Protein AF-A0A4Q1DB27-F1 (afdb_monomer)

Sequence (307 aa):
MILPVIKFCGYPFGLTMKGISSRAAGKLQNRLKYNSKELQSGEFSDGSGLELYDYGARGLDPQLGCWHSVDPAEGVTRKELRAIANKASANFKAMGLKTSVKVFKGNFNSDAYDKLDKTDAVAVVGNRNNVIEKIKSFNPEFGKEVSGFGSNGVDGHVNPEQSQNPREEATGGSNDNIIAVGAEATKTFAKGSKAVFTDAAAFLINHGAGHLSNMNHAGENNGFDVNGKSVKNLYVPGTPNVMTSGGTIVGRISAPRSTETLDTYINSPINTQPAGKGTYNTYNLSIQAMYMHRFGNANPNPKLPIE

Organism: NCBI:txid2508721

Solvent-accessible surface area (backbone atoms only — not comparable to full-atom values): 16895 Å² total; per-residue (Å²): 112,96,63,87,71,93,65,85,81,72,89,88,49,63,66,77,76,86,72,90,57,96,82,63,85,88,63,86,81,76,45,60,56,58,92,76,23,39,49,48,65,43,82,40,99,85,58,47,50,88,55,25,32,48,68,85,84,41,39,35,34,30,90,68,63,41,66,81,53,79,64,81,71,43,68,60,51,74,69,52,49,48,51,18,22,51,48,28,21,49,42,31,42,63,35,75,38,51,49,71,51,68,44,71,56,64,62,88,40,41,78,58,57,74,60,55,52,72,51,50,71,48,76,40,72,12,28,48,70,54,33,33,55,54,41,34,68,52,39,57,69,61,29,67,67,62,65,77,47,36,45,78,39,97,83,75,49,52,33,26,56,48,40,40,58,27,80,90,35,47,50,28,31,80,83,38,35,47,29,40,34,15,38,68,21,27,45,54,49,6,60,45,33,77,43,54,53,51,58,35,51,11,49,46,53,53,30,31,51,37,22,28,25,40,43,49,42,36,61,32,72,38,47,38,43,74,86,34,47,80,37,88,61,26,23,31,51,60,73,63,20,57,42,41,48,67,65,58,48,26,54,51,32,60,35,89,91,45,85,55,45,69,63,51,22,42,63,20,68,61,27,60,37,72,60,42,80,44,77,91,87,27,32,25,54,23,53,38,54,23,44,35,64,27,44,39,70,58,84,76,77,79,84,60,63,64,105

Mean predicted aligned error: 12.57 Å

Secondary structure (DSSP, 8-state):
------PPP-S-SS-------TT-TTPPP--B-GGG-EEE---STTS----EEE-SS-EEETTTTEESS--TTT-S-HHHHHHHHHHHHHHHHHTT------PBSS---HHHHTT--TT--EEEEE-HHHHHHHHHHH-HHHHHHTTSSS-B-TTS-B--EEE---TTSTT--TT--EEEEEHHHHHHHHHHTT--HHHHHHHHHHHHHHHHTT--STTSB--B-TTS-B-TTEEPPPSSSTT--HHHHHHHHHSTT----HHHHHS-GGGGPPSEE-GGG-EE--HHHHHHHHH-SSPP--SS-B-

Foldseek 3Di:
DWDDDPDQDDDDQQPDDPPPDPPPPPDDDDQQGPPRFGFDFQPDPVRGDQRWTCPPQWTARRVRRDTPDDRPFFLADPVLQQLLQVLLCVLCVLLVFLDGGFDFDTQDAQVNLVLDWLQAADEQEGALVVLLVSCCRNPVVVSVVSDQAPDCDPVSQHRQKDFDQPLVQLQADGNRHYMYGHQNSLCSLCVLQVHDSSNSSSLRVNQNLLSSLQAAAAQDASQHANVSDGDPQEHAHHDLASRHDSVVSSCQNVDPPRPDHSVCHSNPVQQNDDWAQDPPRHTYYRSSSSSCSRNNRPNDDDSGHGD

Nearest PDB structures (foldseek):
  7y7o-assembly1_A  TM=6.584E-01  e=9.387E-02  Staphylococcus aureus subsp. aureus Mu50
  1oz9-assembly1_A  TM=6.063E-01  e=3.107E-01  Aquifex aeolicus
  1xm5-assembly1_A  TM=8.893E-01  e=2.109E+00  Escherichia coli
  8cah-assembly1_N  TM=2.881E-01  e=2.679E+00  Saccharomyces cerevisiae W303
  9jfb-assembly1_A  TM=3.954E-01  e=6.981E+00  Sinorhizobium meliloti

pLDDT: mean 79.87, std 17.46, range [22.39, 98.38]

Structure (mmCIF, N/CA/C/O backbone):
data_AF-A0A4Q1DB27-F1
#
_entry.id   AF-A0A4Q1DB27-F1
#
loop_
_atom_site.group_PDB
_atom_site.id
_atom_site.type_symbol
_atom_site.label_atom_id
_atom_site.label_alt_id
_atom_site.label_comp_id
_atom_site.label_asym_id
_atom_site.label_entity_id
_atom_site.label_seq_id
_atom_site.pdbx_PDB_ins_code
_atom_site.Cartn_x
_atom_site.Cartn_y
_atom_site.Cartn_z
_atom_site.occupancy
_atom_site.B_iso_or_equiv
_atom_site.auth_seq_id
_atom_site.auth_comp_id
_atom_site.auth_asym_id
_atom_site.auth_atom_id
_atom_site.pdbx_PDB_model_num
ATOM 1 N N . MET A 1 1 ? -7.784 -5.048 22.998 1.00 28.45 1 MET A N 1
ATOM 2 C CA . MET A 1 1 ? -8.926 -4.109 22.935 1.00 28.45 1 MET A CA 1
ATOM 3 C C . MET A 1 1 ? -9.992 -4.720 22.034 1.00 28.45 1 MET A C 1
ATOM 5 O O . MET A 1 1 ? -9.648 -5.213 20.975 1.00 28.45 1 MET A O 1
ATOM 9 N N . ILE A 1 2 ? -11.231 -4.854 22.497 1.00 29.16 2 ILE A N 1
ATOM 10 C CA . ILE A 1 2 ? -12.268 -5.681 21.855 1.00 29.16 2 ILE A CA 1
ATOM 11 C C . ILE A 1 2 ? -12.828 -4.953 20.614 1.00 29.16 2 ILE A C 1
ATOM 13 O O . ILE A 1 2 ? -13.211 -3.795 20.715 1.00 29.16 2 ILE A O 1
ATOM 17 N N . LEU A 1 3 ? -12.851 -5.637 19.462 1.00 25.97 3 LEU A N 1
ATOM 18 C CA . LEU A 1 3 ? -13.329 -5.183 18.141 1.00 25.97 3 LEU A CA 1
ATOM 19 C C . LEU A 1 3 ? -14.416 -6.157 17.623 1.00 25.97 3 LEU A C 1
ATOM 21 O O . LEU A 1 3 ? -14.499 -7.285 18.111 1.00 25.97 3 LEU A O 1
ATOM 25 N N . PRO A 1 4 ? -15.306 -5.735 16.705 1.00 29.06 4 PRO A N 1
ATOM 26 C CA . PRO A 1 4 ? -16.747 -5.767 16.930 1.00 29.06 4 PRO A CA 1
ATOM 27 C C . PRO A 1 4 ? -17.371 -7.133 16.647 1.00 29.06 4 PRO A C 1
ATOM 29 O O . PRO A 1 4 ? -17.296 -7.663 15.539 1.00 29.06 4 PRO A O 1
ATOM 32 N N . VAL A 1 5 ? -18.079 -7.650 17.648 1.00 22.39 5 VAL A N 1
ATOM 33 C CA . VAL A 1 5 ? -19.157 -8.618 17.454 1.00 22.39 5 VAL A CA 1
ATOM 34 C C . VAL A 1 5 ? -20.409 -7.788 17.177 1.00 22.39 5 VAL A C 1
ATOM 36 O O . VAL A 1 5 ? -20.736 -6.910 17.976 1.00 22.39 5 VAL A O 1
ATOM 39 N N . ILE A 1 6 ? -21.125 -8.058 16.080 1.00 34.78 6 ILE A N 1
ATOM 40 C CA . ILE A 1 6 ? -22.557 -7.734 16.021 1.00 34.78 6 ILE A CA 1
ATOM 41 C C . ILE A 1 6 ? -23.192 -8.636 17.075 1.00 34.78 6 ILE A C 1
ATOM 43 O O . ILE A 1 6 ? -23.494 -9.802 16.826 1.00 34.78 6 ILE A O 1
ATOM 47 N N . LYS A 1 7 ? -23.243 -8.140 18.309 1.00 27.08 7 LYS A N 1
ATOM 48 C CA . LYS A 1 7 ? -23.914 -8.814 19.405 1.00 27.08 7 LYS A CA 1
ATOM 49 C C . LYS A 1 7 ? -25.384 -8.451 19.266 1.00 27.08 7 LYS A C 1
ATOM 51 O O . LYS A 1 7 ? -25.720 -7.273 19.247 1.00 27.08 7 LYS A O 1
ATOM 56 N N . PHE A 1 8 ? -26.242 -9.457 19.143 1.00 30.25 8 PHE A N 1
ATOM 57 C CA . PHE A 1 8 ? -27.677 -9.265 19.308 1.00 30.25 8 PHE A CA 1
ATOM 58 C C . PHE A 1 8 ? -27.918 -8.619 20.682 1.00 30.25 8 PHE A C 1
ATOM 60 O O . PHE A 1 8 ? -27.495 -9.159 21.709 1.00 30.25 8 PHE A O 1
ATOM 67 N N . CYS A 1 9 ? -28.514 -7.426 20.678 1.00 29.59 9 CYS A N 1
ATOM 68 C CA . CYS A 1 9 ? -28.779 -6.635 21.872 1.00 29.59 9 CYS A CA 1
ATOM 69 C C . CYS A 1 9 ? -29.910 -7.267 22.690 1.00 29.59 9 CYS A C 1
ATOM 71 O O . CYS A 1 9 ? -31.038 -7.390 22.225 1.00 29.59 9 CYS A O 1
ATOM 73 N N . GLY A 1 10 ? -29.594 -7.630 23.931 1.00 30.39 10 GLY A N 1
ATOM 74 C CA . GLY A 1 10 ? -30.544 -7.884 25.009 1.00 30.39 10 GLY A CA 1
ATOM 75 C C . GLY A 1 10 ? -30.024 -7.186 26.267 1.00 30.39 10 GLY A C 1
ATOM 76 O O . GLY A 1 10 ? -28.850 -7.349 26.596 1.00 30.39 10 GLY A O 1
ATOM 77 N N . TYR A 1 11 ? -30.880 -6.357 26.879 1.00 40.06 11 TYR A N 1
ATOM 78 C CA . TYR A 1 11 ? -30.707 -5.492 28.065 1.00 40.06 11 TYR A CA 1
ATOM 79 C C . TYR A 1 11 ? -29.539 -5.878 29.002 1.00 40.06 11 TYR A C 1
ATOM 81 O O . TYR A 1 11 ? -29.510 -7.020 29.467 1.00 40.06 11 TYR A O 1
ATOM 89 N N . PRO A 1 12 ? -28.595 -4.955 29.322 1.00 48.50 12 PRO A N 1
ATOM 90 C CA . PRO A 1 12 ? -28.858 -3.792 30.190 1.00 48.50 12 PRO A CA 1
ATOM 91 C C . PRO A 1 12 ? -27.996 -2.540 29.850 1.00 48.50 12 PRO A C 1
ATOM 93 O O . PRO A 1 12 ? -26.892 -2.374 30.370 1.00 48.50 12 PRO A O 1
ATOM 96 N N . PHE A 1 13 ? -28.495 -1.621 29.012 1.00 52.31 13 PHE A N 1
ATOM 97 C CA . PHE A 1 13 ? -27.737 -0.442 28.533 1.00 52.31 13 PHE A CA 1
ATOM 98 C C . PHE A 1 13 ? -28.317 0.911 28.989 1.00 52.31 13 PHE A C 1
ATOM 100 O O . PHE A 1 13 ? -28.467 1.841 28.207 1.00 52.31 13 PHE A O 1
ATOM 107 N N . GLY A 1 14 ? -28.647 1.047 30.276 1.00 51.59 14 GLY A N 1
ATOM 108 C CA . GLY A 1 14 ? -29.030 2.351 30.843 1.00 51.59 14 GLY A CA 1
ATOM 109 C C . GLY A 1 14 ? -30.495 2.756 30.647 1.00 51.59 14 GLY A C 1
ATOM 110 O O . GLY A 1 14 ? -30.855 3.901 30.943 1.00 51.59 14 GLY A O 1
ATOM 111 N N . LEU A 1 15 ? -31.350 1.823 30.213 1.00 49.62 15 LEU A N 1
ATOM 112 C CA . LEU A 1 15 ? -32.803 1.978 30.258 1.00 49.62 15 LEU A CA 1
ATOM 113 C C . LEU A 1 15 ? -33.255 2.157 31.705 1.00 49.62 15 LEU A C 1
ATOM 115 O O . LEU A 1 15 ? -33.112 1.268 32.545 1.00 49.62 15 LEU A O 1
ATOM 119 N N . THR A 1 16 ? -33.798 3.336 31.999 1.00 53.34 16 THR A N 1
ATOM 120 C CA . THR A 1 16 ? -34.390 3.611 33.305 1.00 53.34 16 THR A CA 1
ATOM 121 C C . THR A 1 16 ? -35.711 2.851 33.382 1.00 53.34 16 THR A C 1
ATOM 123 O O . THR A 1 16 ? -36.689 3.240 32.747 1.00 53.34 16 THR A O 1
ATOM 126 N N . MET A 1 17 ? -35.765 1.766 34.156 1.00 45.47 17 MET A N 1
ATOM 127 C CA . MET A 1 17 ? -37.048 1.179 34.540 1.00 45.47 17 MET A CA 1
ATOM 128 C C . MET A 1 17 ? -37.827 2.235 35.329 1.00 45.47 17 MET A C 1
ATOM 130 O O . MET A 1 17 ? -37.362 2.680 36.380 1.00 45.47 17 MET A O 1
ATOM 134 N N . LYS A 1 18 ? -39.003 2.648 34.834 1.00 45.53 18 LYS A N 1
ATOM 135 C CA . LYS A 1 18 ? -39.962 3.463 35.598 1.00 45.53 18 LYS A CA 1
ATOM 136 C C . LYS A 1 18 ? -40.450 2.642 36.799 1.00 45.53 18 LYS A C 1
ATOM 138 O O . LYS A 1 18 ? -41.510 2.029 36.767 1.00 45.53 18 LYS A O 1
ATOM 143 N N . GLY A 1 19 ? -39.652 2.610 37.863 1.00 44.31 19 GLY A N 1
ATOM 144 C CA . GLY A 1 19 ? -40.096 2.182 39.177 1.00 44.31 19 GLY A CA 1
ATOM 145 C C . GLY A 1 19 ? -41.107 3.203 39.674 1.00 44.31 19 GLY A C 1
ATOM 146 O O . GLY A 1 19 ? -40.758 4.359 39.916 1.00 44.31 19 GLY A O 1
ATOM 147 N N . ILE A 1 20 ? -42.366 2.789 39.775 1.00 43.28 20 ILE A N 1
ATOM 148 C CA . ILE A 1 20 ? -43.447 3.566 40.376 1.00 43.28 20 ILE A CA 1
ATOM 149 C C . ILE A 1 20 ? -43.064 3.798 41.842 1.00 43.28 20 ILE A C 1
ATOM 151 O O . ILE A 1 20 ? -43.251 2.939 42.695 1.00 43.28 20 ILE A O 1
ATOM 155 N N . SER A 1 21 ? -42.472 4.952 42.129 1.00 43.06 21 SER A N 1
ATOM 156 C CA . SER A 1 21 ? -42.242 5.429 43.485 1.00 43.06 21 SER A CA 1
ATOM 157 C C . SER A 1 21 ? -42.987 6.742 43.639 1.00 43.06 21 SER A C 1
ATOM 159 O O . SER A 1 21 ? -42.618 7.765 43.062 1.00 43.06 21 SER A O 1
ATOM 161 N N . SER A 1 22 ? -44.037 6.717 44.453 1.00 45.84 22 SER A N 1
ATOM 162 C CA . SER A 1 22 ? -44.860 7.867 44.841 1.00 45.84 22 SER A CA 1
ATOM 163 C C . SER A 1 22 ? -44.100 8.932 45.655 1.00 45.84 22 SER A C 1
ATOM 165 O O . SER A 1 22 ? -44.707 9.873 46.155 1.00 45.84 22 SER A O 1
ATOM 167 N N . ARG A 1 23 ? -42.766 8.826 45.781 1.00 46.03 23 ARG A N 1
ATOM 168 C CA . ARG A 1 23 ? -41.897 9.754 46.531 1.00 46.03 23 ARG A CA 1
ATOM 169 C C . ARG A 1 23 ? -41.098 10.741 45.662 1.00 46.03 23 ARG A C 1
ATOM 171 O O . ARG A 1 23 ? -40.254 11.455 46.199 1.00 46.03 23 ARG A O 1
ATOM 178 N N . ALA A 1 24 ? -41.328 10.792 44.346 1.00 48.94 24 ALA A N 1
ATOM 179 C CA . ALA A 1 24 ? -40.540 11.614 43.411 1.00 48.94 24 ALA A CA 1
ATOM 180 C C . ALA A 1 24 ? -41.281 12.825 42.804 1.00 48.94 24 ALA A C 1
ATOM 182 O O . ALA A 1 24 ? -40.748 13.476 41.907 1.00 48.94 24 ALA A O 1
ATOM 183 N N . ALA A 1 25 ? -42.488 13.157 43.272 1.00 42.19 25 ALA A N 1
ATOM 184 C CA . ALA A 1 25 ? -43.187 14.357 42.817 1.00 42.19 25 ALA A CA 1
ATOM 185 C C . ALA A 1 25 ? -42.491 15.620 43.368 1.00 42.19 25 ALA A C 1
ATOM 187 O O . ALA A 1 25 ? -42.441 15.819 44.579 1.00 42.19 25 ALA A O 1
ATOM 188 N N . GLY A 1 26 ? -41.936 16.454 42.479 1.00 51.78 26 GLY A N 1
ATOM 189 C CA . GLY A 1 26 ? -41.427 17.795 42.812 1.00 51.78 26 GLY A CA 1
ATOM 190 C C . GLY A 1 26 ? -39.909 17.960 42.966 1.00 51.78 26 GLY A C 1
ATOM 191 O O . GLY A 1 26 ? -39.476 19.004 43.446 1.00 51.78 26 GLY A O 1
ATOM 192 N N . LYS A 1 27 ? -39.076 16.982 42.580 1.00 52.41 27 LYS A N 1
ATOM 193 C CA . LYS A 1 27 ? -37.605 17.132 42.619 1.00 52.41 27 LYS A CA 1
ATOM 194 C C . LYS A 1 27 ? -37.030 17.511 41.250 1.00 52.41 27 LYS A C 1
ATOM 196 O O . LYS A 1 27 ? -37.485 16.991 40.234 1.00 52.41 27 LYS A O 1
ATOM 201 N N . LEU A 1 28 ? -36.009 18.378 41.248 1.00 55.84 28 LEU A N 1
ATOM 202 C CA . LEU A 1 28 ? -35.170 18.690 40.082 1.00 55.84 28 LEU A CA 1
ATOM 203 C C . LEU A 1 28 ? -34.739 17.389 39.390 1.00 55.84 28 LEU A C 1
ATOM 205 O O . LEU A 1 28 ? -34.186 16.493 40.031 1.00 55.84 28 LEU A O 1
ATOM 209 N N . GLN A 1 29 ? -35.025 17.274 38.092 1.00 58.56 29 GLN A N 1
ATOM 210 C CA . GLN A 1 29 ? -34.648 16.099 37.315 1.00 58.56 29 GLN A CA 1
ATOM 211 C C . GLN A 1 29 ? -33.123 16.004 37.234 1.00 58.56 29 GLN A C 1
ATOM 213 O O . GLN A 1 29 ? -32.456 16.905 36.727 1.00 58.56 29 GLN A O 1
ATOM 218 N N . ASN A 1 30 ? -32.567 14.890 37.709 1.00 59.31 30 ASN A N 1
ATOM 219 C CA . ASN A 1 30 ? -31.166 14.582 37.472 1.00 59.31 30 ASN A CA 1
ATOM 220 C C . ASN A 1 30 ? -30.992 14.118 36.016 1.00 59.31 30 ASN A C 1
ATOM 222 O O . ASN A 1 30 ? -31.480 13.045 35.643 1.00 59.31 30 ASN A O 1
ATOM 226 N N . ARG A 1 31 ? -30.311 14.931 35.199 1.00 64.50 31 ARG A N 1
ATOM 227 C CA . ARG A 1 31 ? -30.010 14.612 33.794 1.00 64.50 31 ARG A CA 1
ATOM 228 C C . ARG A 1 31 ? -28.803 13.680 33.653 1.00 64.50 31 ARG A C 1
ATOM 230 O O . ARG A 1 31 ? -28.716 12.968 32.660 1.00 64.50 31 ARG A O 1
ATOM 237 N N . LEU A 1 32 ? -27.919 13.614 34.653 1.00 68.00 32 LEU A N 1
ATOM 238 C CA . LEU A 1 32 ? -26.801 12.667 34.689 1.00 68.00 32 LEU A CA 1
ATOM 239 C C . LEU A 1 32 ? -27.305 11.311 35.188 1.00 68.00 32 LEU A C 1
ATOM 241 O O . LEU A 1 32 ? -27.587 11.146 36.378 1.00 68.00 32 LEU A O 1
ATOM 245 N N . LYS A 1 33 ? -27.440 10.341 34.282 1.00 72.19 33 LYS A N 1
ATOM 246 C CA . LYS A 1 33 ? -27.974 9.013 34.620 1.00 72.19 33 LYS A CA 1
ATOM 247 C C . LYS A 1 33 ? -26.909 7.936 34.419 1.00 72.19 33 LYS A C 1
ATOM 249 O O . LYS A 1 33 ? -26.019 7.780 35.253 1.00 72.19 33 LYS A O 1
ATOM 254 N N . TYR A 1 34 ? -26.989 7.169 33.337 1.00 62.62 34 TYR A N 1
ATOM 255 C CA . TYR A 1 34 ? -26.078 6.061 33.081 1.00 62.62 34 TYR A CA 1
ATOM 256 C C . TYR A 1 34 ? -24.635 6.540 32.871 1.00 62.62 34 TYR A C 1
ATOM 258 O O . TYR A 1 34 ? -24.383 7.473 32.113 1.00 62.62 34 TYR A O 1
ATOM 266 N N . ASN A 1 35 ? -23.685 5.889 33.552 1.00 65.75 35 ASN A N 1
ATOM 267 C CA . ASN A 1 35 ? -22.246 6.158 33.447 1.00 65.75 35 ASN A CA 1
ATOM 268 C C . ASN A 1 35 ? -21.858 7.642 33.633 1.00 65.75 35 ASN A C 1
ATOM 270 O O . ASN A 1 35 ? -20.928 8.137 32.990 1.00 65.75 35 ASN A O 1
ATOM 274 N N . SER A 1 36 ? -22.604 8.366 34.474 1.00 74.50 36 SER A N 1
ATOM 275 C CA . SER A 1 36 ? -22.426 9.807 34.698 1.00 74.50 36 SER A CA 1
ATOM 276 C C . SER A 1 36 ? -22.523 10.646 33.415 1.00 74.50 36 SER A C 1
ATOM 278 O O . SER A 1 36 ? -21.895 11.700 33.320 1.00 74.50 36 SER A O 1
ATOM 280 N N . LYS A 1 37 ? -23.275 10.172 32.411 1.00 74.31 37 LYS A N 1
ATOM 281 C CA . LYS A 1 37 ? -23.548 10.893 31.162 1.00 74.31 37 LYS A CA 1
ATOM 282 C C . LYS A 1 37 ? -24.937 11.506 31.164 1.00 74.31 37 LYS A C 1
ATOM 284 O O . LYS A 1 37 ? -25.862 10.983 31.794 1.00 74.31 37 LYS A O 1
ATOM 289 N N . GLU A 1 38 ? -25.046 12.640 30.482 1.00 76.44 38 GLU A N 1
ATOM 290 C CA . GLU A 1 38 ? -26.285 13.400 30.381 1.00 76.44 38 GLU A CA 1
ATOM 291 C C . GLU A 1 38 ? -27.243 12.698 29.421 1.00 76.44 38 GLU A C 1
ATOM 293 O O . GLU A 1 38 ? -26.866 12.379 28.298 1.00 76.44 38 GLU A O 1
ATOM 298 N N . LEU A 1 39 ? -28.471 12.438 29.867 1.00 79.88 39 LEU A N 1
ATOM 299 C CA . LEU A 1 39 ? -29.552 12.033 28.981 1.00 79.88 39 LEU A CA 1
ATOM 300 C C . LEU A 1 39 ? -30.191 13.287 28.379 1.00 79.88 39 LEU A C 1
ATOM 302 O O . LEU A 1 39 ? -30.819 14.073 29.096 1.00 79.88 39 LEU A O 1
ATOM 306 N N . GLN A 1 40 ? -30.056 13.430 27.068 1.00 77.69 40 GLN A N 1
ATOM 307 C CA . GLN A 1 40 ? -30.768 14.418 26.270 1.00 77.69 40 GLN A CA 1
ATOM 308 C C . GLN A 1 40 ? -32.235 13.963 26.171 1.00 77.69 40 GLN A C 1
ATOM 310 O O . GLN A 1 40 ? -32.514 12.848 25.730 1.00 77.69 40 GLN A O 1
ATOM 315 N N . SER A 1 41 ? -33.145 14.778 26.712 1.00 79.38 41 SER A N 1
ATOM 316 C CA . SER A 1 41 ? -34.595 14.542 26.720 1.00 79.38 41 SER A CA 1
ATOM 317 C C . SER A 1 41 ? -35.349 15.867 26.583 1.00 79.38 41 SER A C 1
ATOM 319 O O . SER A 1 41 ? -34.913 16.891 27.127 1.00 79.38 41 SER A O 1
ATOM 321 N N . GLY A 1 42 ? -36.499 15.832 25.899 1.00 73.94 42 GLY A N 1
ATOM 322 C CA . GLY A 1 42 ? -37.383 16.986 25.713 1.00 73.94 42 GLY A CA 1
ATOM 323 C C . GLY A 1 42 ? -36.920 17.998 24.660 1.00 73.94 42 GLY A C 1
ATOM 324 O O . GLY A 1 42 ? -37.212 19.184 24.801 1.00 73.94 42 GLY A O 1
ATOM 325 N N . GLU A 1 43 ? -36.173 17.568 23.637 1.00 76.81 43 GLU A N 1
ATOM 326 C CA . GLU A 1 43 ? -35.700 18.452 22.559 1.00 76.81 43 GLU A CA 1
ATOM 327 C C . GLU A 1 43 ? -36.820 18.949 21.636 1.00 76.81 43 GLU A C 1
ATOM 329 O O . GLU A 1 43 ? -36.658 19.966 20.957 1.00 76.81 43 GLU A O 1
ATOM 334 N N . PHE A 1 44 ? -37.938 18.228 21.562 1.00 77.94 44 PHE A N 1
ATOM 335 C CA . PHE A 1 44 ? -39.046 18.559 20.680 1.00 77.94 44 PHE A CA 1
ATOM 336 C C . PHE A 1 44 ? -40.051 19.483 21.371 1.00 77.94 44 PHE A C 1
ATOM 338 O O . PHE A 1 44 ? -40.219 19.479 22.590 1.00 77.94 44 PHE A O 1
ATOM 345 N N . SER A 1 45 ? -40.747 20.301 20.577 1.00 75.25 45 SER A N 1
ATOM 346 C CA . SER A 1 45 ? -41.702 21.308 21.068 1.00 75.25 45 SER A CA 1
ATOM 347 C C . SER A 1 45 ? -42.893 20.723 21.835 1.00 75.25 45 SER A C 1
ATOM 349 O O . SER A 1 45 ? -43.605 21.456 22.515 1.00 75.25 45 SER A O 1
ATOM 351 N N . ASP A 1 46 ? -43.126 19.418 21.709 1.00 77.25 46 ASP A N 1
ATOM 352 C CA . ASP A 1 46 ? -44.141 18.657 22.440 1.00 77.25 46 ASP A CA 1
ATOM 353 C C . ASP A 1 46 ? -43.611 18.040 23.751 1.00 77.25 46 ASP A C 1
ATOM 355 O O . ASP A 1 46 ? -44.346 17.346 24.454 1.00 77.25 46 ASP A O 1
ATOM 359 N N . GLY A 1 47 ? -42.346 18.301 24.098 1.00 68.50 47 GLY A N 1
ATOM 360 C CA . GLY A 1 47 ? -41.681 17.778 25.288 1.00 68.50 47 GLY A CA 1
ATOM 361 C C . GLY A 1 47 ? -41.162 16.346 25.146 1.00 68.50 47 GLY A C 1
ATOM 362 O O . GLY A 1 47 ? -40.661 15.797 26.129 1.00 68.50 47 GLY A O 1
ATOM 363 N N . SER A 1 48 ? -41.262 15.734 23.962 1.00 74.19 48 SER A N 1
ATOM 364 C CA . SER A 1 48 ? -40.597 14.466 23.656 1.00 74.19 48 SER A CA 1
ATOM 365 C C . SER A 1 48 ? -39.152 14.691 23.191 1.00 74.19 48 SER A C 1
ATOM 367 O O . SER A 1 48 ? -38.737 15.815 22.911 1.00 74.19 48 SER A O 1
ATOM 369 N N . GLY A 1 49 ? -38.345 13.635 23.172 1.00 73.81 49 GLY A N 1
ATOM 370 C CA . GLY A 1 49 ? -36.934 13.714 22.818 1.00 73.81 49 GLY A CA 1
ATOM 371 C C . GLY A 1 49 ? -36.415 12.422 22.212 1.00 73.81 49 GLY A C 1
ATOM 372 O O . GLY A 1 49 ? -37.114 11.407 22.187 1.00 73.81 49 GLY A O 1
ATOM 373 N N . LEU A 1 50 ? -35.178 12.455 21.720 1.00 73.31 50 LEU A N 1
ATOM 374 C CA . LEU A 1 50 ? -34.516 11.249 21.202 1.00 73.31 50 LEU A CA 1
ATOM 375 C C . LEU A 1 50 ? -34.001 10.333 22.324 1.00 73.31 50 LEU A C 1
ATOM 377 O O . LEU A 1 50 ? -33.655 9.186 22.055 1.00 73.31 50 LEU A O 1
ATOM 381 N N . GLU A 1 51 ? -33.981 10.816 23.571 1.00 79.62 51 GLU A N 1
ATOM 382 C CA . GLU A 1 51 ? -33.600 10.050 24.766 1.00 79.62 51 GLU A CA 1
ATOM 383 C C . GLU A 1 51 ? -32.193 9.430 24.649 1.00 79.62 51 GLU A C 1
ATOM 385 O O . GLU A 1 51 ? -31.971 8.269 25.001 1.00 79.62 51 GLU A O 1
ATOM 390 N N . LEU A 1 52 ? -31.229 10.208 24.143 1.00 78.94 52 LEU A N 1
ATOM 391 C CA . LEU A 1 52 ? -29.853 9.762 23.897 1.00 78.94 52 LEU A CA 1
ATOM 392 C C . LEU A 1 52 ? -28.911 10.188 25.015 1.00 78.94 52 LEU A C 1
ATOM 394 O O . LEU A 1 52 ? -28.981 11.309 25.514 1.00 78.94 52 LEU A O 1
ATOM 398 N N . TYR A 1 53 ? -27.974 9.314 25.378 1.00 75.81 53 TYR A N 1
ATOM 399 C CA . TYR A 1 53 ? -26.890 9.688 26.279 1.00 75.81 53 TYR A CA 1
ATOM 400 C C . TYR A 1 53 ? -25.788 10.428 25.526 1.00 75.81 53 TYR A C 1
ATOM 402 O O . TYR A 1 53 ? -25.194 9.883 24.593 1.00 75.81 53 TYR A O 1
ATOM 410 N N . ASP A 1 54 ? -25.472 11.638 25.975 1.00 74.88 54 ASP A N 1
ATOM 411 C CA . ASP A 1 54 ? -24.411 12.467 25.422 1.00 74.88 54 ASP A CA 1
ATOM 412 C C . ASP A 1 54 ? -23.041 12.071 25.999 1.00 74.88 54 ASP A C 1
ATOM 414 O O . ASP A 1 54 ? -22.740 12.256 27.184 1.00 74.88 54 ASP A O 1
ATOM 418 N N . TYR A 1 55 ? -22.192 11.496 25.144 1.00 69.12 55 TYR A N 1
ATOM 419 C CA . TYR A 1 55 ? -20.791 11.188 25.447 1.00 69.12 55 TYR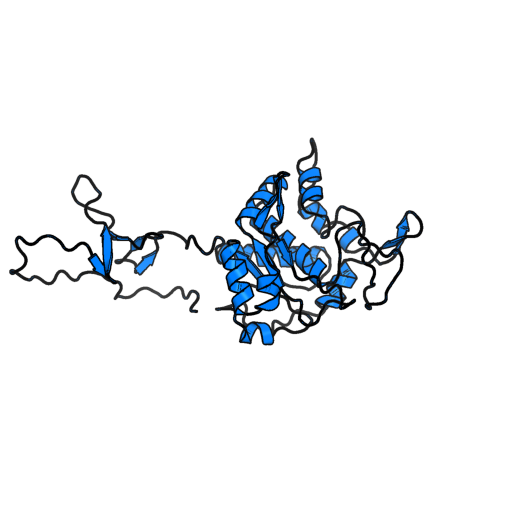 A CA 1
ATOM 420 C C . TYR A 1 55 ? -19.821 12.206 24.813 1.00 69.12 55 TYR A C 1
ATOM 422 O O . TYR A 1 55 ? -18.620 11.940 24.717 1.00 69.12 55 TYR A O 1
ATOM 430 N N . GLY A 1 56 ? -20.317 13.365 24.379 1.00 72.00 56 GLY A N 1
ATOM 431 C CA . GLY A 1 56 ? -19.583 14.455 23.741 1.00 72.00 56 GLY A CA 1
ATOM 432 C C . GLY A 1 56 ? -19.308 14.194 22.262 1.00 72.00 56 GLY A C 1
ATOM 433 O O . GLY A 1 56 ? -19.744 14.942 21.396 1.00 72.00 56 GLY A O 1
ATOM 434 N N . ALA A 1 57 ? -18.591 13.111 21.951 1.00 52.06 57 ALA A N 1
ATOM 435 C CA . ALA A 1 57 ? -18.229 12.773 20.570 1.00 52.06 57 ALA A CA 1
ATOM 436 C C . ALA A 1 57 ? -19.309 11.959 19.832 1.00 52.06 57 ALA A C 1
ATOM 438 O O . ALA A 1 57 ? -19.324 11.917 18.602 1.00 52.06 57 ALA A O 1
ATOM 439 N N . ARG A 1 58 ? -20.184 11.266 20.575 1.00 66.19 58 ARG A N 1
ATOM 440 C CA . ARG A 1 58 ? -21.261 10.414 20.048 1.00 66.19 58 ARG A CA 1
ATOM 441 C C . ARG A 1 58 ? -22.446 10.381 21.014 1.00 66.19 58 ARG A C 1
ATOM 443 O O . ARG A 1 58 ? -22.246 10.443 22.226 1.00 66.19 58 ARG A O 1
ATOM 450 N N . GLY A 1 59 ? -23.650 10.203 20.474 1.00 75.81 59 GLY A N 1
ATOM 451 C CA . GLY A 1 59 ? -24.852 9.875 21.245 1.00 75.81 59 GLY A CA 1
ATOM 452 C C . GLY A 1 59 ? -25.060 8.360 21.326 1.00 75.81 59 GLY A C 1
ATOM 453 O O . GLY A 1 59 ? -25.019 7.686 20.291 1.00 75.81 59 GLY A O 1
ATOM 454 N N . LEU A 1 60 ? -25.257 7.823 22.533 1.00 75.50 60 LEU A N 1
ATOM 455 C CA . LEU A 1 60 ? -25.620 6.418 22.766 1.00 75.50 60 LEU A CA 1
ATOM 456 C C . LEU A 1 60 ? -27.143 6.293 22.883 1.00 75.50 60 LEU A C 1
ATOM 458 O O . LEU A 1 60 ? -27.735 6.925 23.755 1.00 75.50 60 LEU A O 1
ATOM 462 N N . ASP A 1 61 ? -27.743 5.437 22.057 1.00 78.19 61 ASP A N 1
ATOM 463 C CA . ASP A 1 61 ? -29.130 4.989 22.191 1.00 78.19 61 AS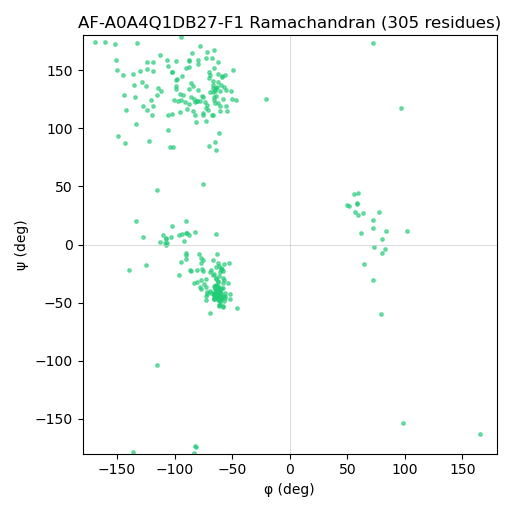P A CA 1
ATOM 464 C C . ASP A 1 61 ? -29.230 3.965 23.331 1.00 78.19 61 ASP A C 1
ATOM 466 O O . ASP A 1 61 ? -28.688 2.860 23.202 1.00 78.19 61 ASP A O 1
ATOM 470 N N . PRO A 1 62 ? -29.906 4.268 24.449 1.00 68.75 62 PRO A N 1
ATOM 471 C CA . PRO A 1 62 ? -30.073 3.299 25.524 1.00 68.75 62 PRO A CA 1
ATOM 472 C C . PRO A 1 62 ? -31.101 2.206 25.211 1.00 68.75 62 PRO A C 1
ATOM 474 O O . PRO A 1 62 ? -31.023 1.134 25.812 1.00 68.75 62 PRO A O 1
ATOM 477 N N . GLN A 1 63 ? -32.046 2.445 24.291 1.00 67.75 63 GLN A N 1
ATOM 478 C CA . GLN A 1 63 ? -33.057 1.475 23.852 1.00 67.75 63 GLN A CA 1
ATOM 479 C C . GLN A 1 63 ? -32.427 0.396 22.971 1.00 67.75 63 GLN A C 1
ATOM 481 O O . GLN A 1 63 ? -32.682 -0.794 23.155 1.00 67.75 63 GLN A O 1
ATOM 486 N N . LEU A 1 64 ? -31.567 0.817 22.042 1.00 68.75 64 LEU A N 1
ATOM 487 C CA . LEU A 1 64 ? -30.887 -0.069 21.096 1.00 68.75 64 LEU A CA 1
ATOM 488 C C . LEU A 1 64 ? -29.494 -0.510 21.568 1.00 68.75 64 LEU A C 1
ATOM 490 O O . LEU A 1 64 ? -28.928 -1.450 21.008 1.00 68.75 64 LEU A O 1
ATOM 494 N N . GLY A 1 65 ? -28.917 0.156 22.572 1.00 63.62 65 GLY A N 1
ATOM 495 C CA . GLY A 1 65 ? -27.541 -0.071 23.028 1.00 63.62 65 GLY A CA 1
ATOM 496 C C . GLY A 1 65 ? -26.488 0.271 21.967 1.00 63.62 65 GLY A C 1
ATOM 497 O O . GLY A 1 65 ? -25.420 -0.341 21.943 1.00 63.62 65 GLY A O 1
ATOM 498 N N . CYS A 1 66 ? -26.799 1.197 21.055 1.00 66.12 66 CYS A N 1
ATOM 499 C CA . CYS A 1 66 ? -26.024 1.476 19.843 1.00 66.12 66 CYS A CA 1
ATOM 500 C C . CYS A 1 66 ? -25.607 2.952 19.761 1.00 66.12 66 CYS A C 1
ATOM 502 O O . CYS A 1 66 ? -26.304 3.831 20.256 1.00 66.12 66 CYS A O 1
ATOM 504 N N . TRP A 1 67 ? -24.478 3.246 19.111 1.00 72.62 67 TRP A N 1
ATOM 505 C CA . TRP A 1 67 ? -24.047 4.624 18.844 1.00 72.62 67 TRP A CA 1
ATOM 506 C C . TRP A 1 67 ? -24.713 5.170 17.575 1.00 72.62 67 TRP A C 1
ATOM 508 O O . TRP A 1 67 ? -24.719 4.489 16.552 1.00 72.62 67 TRP A O 1
ATOM 518 N N . HIS A 1 68 ? -25.202 6.412 17.608 1.00 70.62 68 HIS A N 1
ATOM 519 C CA . HIS A 1 68 ? -25.832 7.058 16.443 1.00 70.62 68 HIS A CA 1
ATOM 520 C C . HIS A 1 68 ? -24.848 7.600 15.398 1.00 70.62 68 HIS A C 1
ATOM 522 O O . HIS A 1 68 ? -25.261 8.012 14.315 1.00 70.62 68 HIS A O 1
ATOM 528 N N . SER A 1 69 ? -23.548 7.594 15.695 1.00 55.16 69 SER A N 1
ATOM 529 C CA . SER A 1 69 ? -22.492 8.017 14.776 1.00 55.16 69 SER A CA 1
ATOM 530 C C . SER A 1 69 ? -21.304 7.052 14.804 1.00 55.16 69 SER A C 1
ATOM 532 O O . SER A 1 69 ? -20.975 6.450 15.832 1.00 55.16 69 SER A O 1
ATOM 534 N N . VAL A 1 70 ? -20.663 6.891 13.640 1.00 55.62 70 VAL A N 1
ATOM 535 C CA . VAL A 1 70 ? -19.384 6.175 13.506 1.00 55.62 70 VAL A CA 1
ATOM 536 C C . VAL A 1 70 ? -18.350 6.864 14.389 1.00 55.62 70 VAL A C 1
ATOM 538 O O . VAL A 1 70 ? -18.396 8.084 14.537 1.00 55.62 70 VAL A O 1
ATOM 541 N N . ASP A 1 71 ? -17.442 6.091 14.990 1.00 50.12 71 ASP A N 1
ATOM 542 C CA . ASP A 1 71 ? -16.383 6.653 15.824 1.00 50.12 71 ASP A CA 1
ATOM 543 C C . ASP A 1 71 ? -15.593 7.717 15.042 1.00 50.12 71 ASP A C 1
ATOM 545 O O . ASP A 1 71 ? -14.914 7.368 14.069 1.00 50.12 71 ASP A O 1
ATOM 549 N N . PRO A 1 72 ? -15.644 9.000 15.450 1.00 45.22 72 PRO A N 1
ATOM 550 C CA . PRO A 1 72 ? -14.862 10.051 14.809 1.00 45.22 72 PRO A CA 1
ATOM 551 C C . PRO A 1 72 ? -13.357 9.747 14.843 1.00 45.22 72 PRO A C 1
ATOM 553 O O . PRO A 1 72 ? -12.609 10.251 14.006 1.00 45.22 72 PRO A O 1
ATOM 556 N N . ALA A 1 73 ? -12.910 8.901 15.781 1.00 46.41 73 ALA A N 1
ATOM 557 C CA . ALA A 1 73 ? -11.527 8.479 15.913 1.00 46.41 73 ALA A CA 1
ATOM 558 C C . ALA A 1 73 ? -11.083 7.496 14.811 1.00 46.41 73 ALA A C 1
ATOM 560 O O . ALA A 1 73 ? -9.915 7.523 14.426 1.00 46.41 73 ALA A O 1
ATOM 561 N N . GLU A 1 74 ? -11.946 6.656 14.238 1.00 57.41 74 GLU A N 1
ATOM 562 C CA . GLU A 1 74 ? -11.469 5.629 13.293 1.00 57.41 74 GLU A CA 1
ATOM 563 C C . GLU A 1 74 ? -11.224 6.178 11.877 1.00 57.41 74 GLU A C 1
ATOM 565 O O . GLU A 1 74 ? -10.295 5.733 11.204 1.00 57.41 74 GLU A O 1
ATOM 570 N N . GLY A 1 75 ? -11.987 7.178 11.421 1.00 67.06 75 GLY A N 1
ATOM 571 C CA . GLY A 1 75 ? -11.825 7.823 10.103 1.00 67.06 75 GLY A CA 1
ATOM 572 C C . GLY A 1 75 ? -12.079 6.920 8.879 1.00 67.06 75 GLY A C 1
ATOM 573 O O . GLY A 1 75 ? -12.291 7.439 7.784 1.00 67.06 75 GLY A O 1
ATOM 574 N N . VAL A 1 76 ? -12.083 5.592 9.060 1.00 81.62 76 VAL A N 1
ATOM 575 C CA . VAL A 1 76 ? -12.301 4.549 8.050 1.00 81.62 76 VAL A CA 1
ATOM 576 C C . VAL A 1 76 ? -13.072 3.391 8.681 1.00 81.62 76 VAL A C 1
ATOM 578 O O . VAL A 1 76 ? -12.680 2.850 9.711 1.00 81.62 76 VAL A O 1
ATOM 581 N N . THR A 1 77 ? -14.166 2.974 8.052 1.00 86.81 77 THR A N 1
ATOM 582 C CA . THR A 1 77 ? -14.996 1.862 8.529 1.00 86.81 77 THR A CA 1
ATOM 583 C C . THR A 1 77 ? -14.397 0.499 8.172 1.00 86.81 77 THR A C 1
ATOM 585 O O . THR A 1 77 ? -13.677 0.334 7.187 1.00 86.81 77 THR A O 1
ATOM 588 N N . ARG A 1 78 ? -14.795 -0.555 8.895 1.00 84.31 78 ARG A N 1
ATOM 589 C CA . ARG A 1 78 ? -14.425 -1.946 8.553 1.00 84.31 78 ARG A CA 1
ATOM 590 C C . ARG A 1 78 ? -14.860 -2.374 7.148 1.00 84.31 78 ARG A C 1
ATOM 592 O O . ARG A 1 78 ? -14.162 -3.157 6.508 1.00 84.31 78 ARG A O 1
ATOM 599 N N . LYS A 1 79 ? -15.997 -1.871 6.653 1.00 88.38 79 LYS A N 1
ATOM 600 C CA . LYS A 1 79 ? -16.457 -2.131 5.279 1.00 88.38 79 LYS A CA 1
ATOM 601 C C . LYS A 1 79 ? -15.502 -1.506 4.262 1.00 88.38 79 LYS A C 1
ATOM 603 O O . LYS A 1 79 ? -15.141 -2.166 3.291 1.00 88.38 79 LYS A O 1
ATOM 608 N N . GLU A 1 80 ? -15.067 -0.273 4.508 1.00 90.56 80 GLU A N 1
ATOM 609 C CA . GLU A 1 80 ? -14.078 0.405 3.669 1.00 90.56 80 GLU A CA 1
ATOM 610 C C . GLU A 1 80 ? -12.720 -0.293 3.733 1.00 90.56 80 GLU A C 1
ATOM 612 O O . GLU A 1 80 ? -12.151 -0.549 2.680 1.00 90.56 80 GLU A O 1
ATOM 617 N N . LEU A 1 81 ? -12.245 -0.713 4.913 1.00 90.94 81 LEU A N 1
ATOM 618 C CA . LEU A 1 81 ? -11.007 -1.497 5.039 1.00 90.94 81 LEU A CA 1
ATOM 619 C C . LEU A 1 81 ? -11.040 -2.779 4.196 1.00 90.94 81 LEU A C 1
ATOM 621 O O . LEU A 1 81 ? -10.059 -3.100 3.529 1.00 90.94 81 LEU A O 1
ATOM 625 N N . ARG A 1 82 ? -12.172 -3.495 4.167 1.00 93.31 82 ARG A N 1
ATOM 626 C CA . ARG A 1 82 ? -12.335 -4.677 3.302 1.00 93.31 82 ARG A CA 1
ATOM 627 C C . ARG A 1 82 ? -12.304 -4.312 1.820 1.00 93.31 82 ARG A C 1
ATOM 629 O O . ARG A 1 82 ? -11.676 -5.018 1.037 1.00 93.31 82 ARG A O 1
ATOM 636 N N . ALA A 1 83 ? -12.957 -3.220 1.431 1.00 95.38 83 ALA A N 1
ATOM 637 C CA . ALA A 1 83 ? -12.934 -2.749 0.049 1.00 95.38 83 ALA A CA 1
ATOM 638 C C . ALA A 1 83 ? -11.512 -2.346 -0.387 1.00 95.38 83 ALA A C 1
ATOM 640 O O . ALA A 1 83 ? -11.072 -2.740 -1.466 1.00 95.38 83 ALA A O 1
ATOM 641 N N . ILE A 1 84 ? -10.773 -1.655 0.487 1.00 96.50 84 ILE A N 1
ATOM 642 C CA . ILE A 1 84 ? -9.369 -1.276 0.286 1.00 96.50 84 ILE A CA 1
ATOM 643 C C . ILE A 1 84 ? -8.505 -2.528 0.126 1.00 96.50 84 ILE A C 1
ATOM 645 O O . ILE A 1 84 ? -7.780 -2.648 -0.858 1.00 96.50 84 ILE A O 1
ATOM 649 N N . ALA A 1 85 ? -8.618 -3.493 1.044 1.00 95.81 85 ALA A N 1
ATOM 650 C CA . ALA A 1 85 ? -7.857 -4.741 0.998 1.00 95.81 85 ALA A CA 1
ATOM 651 C C . ALA A 1 85 ? -8.135 -5.547 -0.285 1.00 95.81 85 ALA A C 1
ATOM 653 O O . ALA A 1 85 ? -7.211 -6.058 -0.925 1.00 95.81 85 ALA A O 1
ATOM 654 N N . ASN A 1 86 ? -9.399 -5.613 -0.712 1.00 97.44 86 ASN A N 1
ATOM 655 C CA . ASN A 1 86 ? -9.784 -6.281 -1.954 1.00 97.44 86 ASN A CA 1
ATOM 656 C C . ASN A 1 86 ? -9.198 -5.582 -3.188 1.00 97.44 86 ASN A C 1
ATOM 658 O O . ASN A 1 86 ? -8.630 -6.257 -4.048 1.00 97.44 86 ASN A O 1
ATOM 662 N N . LYS A 1 87 ? -9.284 -4.248 -3.270 1.00 98.19 87 LYS A N 1
ATOM 663 C CA . LYS A 1 87 ? -8.710 -3.482 -4.387 1.00 98.19 87 LYS A CA 1
ATOM 664 C C . LYS A 1 87 ? -7.181 -3.569 -4.402 1.00 98.19 87 LYS A C 1
ATOM 666 O O . LYS A 1 87 ? -6.615 -3.829 -5.456 1.00 98.19 87 LYS A O 1
ATOM 671 N N . ALA A 1 88 ? -6.510 -3.464 -3.254 1.00 97.69 88 ALA A N 1
ATOM 672 C CA . ALA A 1 88 ? -5.052 -3.590 -3.167 1.00 97.69 88 ALA A CA 1
ATOM 673 C C . ALA A 1 88 ? -4.569 -4.990 -3.588 1.00 97.69 88 ALA A C 1
ATOM 675 O O . ALA A 1 88 ? -3.583 -5.119 -4.313 1.00 97.69 88 ALA A O 1
ATOM 676 N N . SER A 1 89 ? -5.305 -6.041 -3.207 1.00 97.25 89 SER A N 1
ATOM 677 C CA . SER A 1 89 ? -5.056 -7.409 -3.685 1.00 97.25 89 SER A CA 1
ATOM 678 C C . SER A 1 89 ? -5.252 -7.535 -5.199 1.00 97.25 89 SER A C 1
ATOM 680 O O . SER A 1 89 ? -4.456 -8.180 -5.879 1.00 97.25 89 SER A O 1
ATOM 682 N N . ALA A 1 90 ? -6.301 -6.913 -5.746 1.00 98.19 90 ALA A N 1
ATOM 683 C CA . ALA A 1 90 ? -6.547 -6.901 -7.186 1.00 98.19 90 ALA A CA 1
ATOM 684 C C . ALA A 1 90 ? -5.431 -6.170 -7.950 1.00 98.19 90 ALA A C 1
ATOM 686 O O . ALA A 1 90 ? -5.009 -6.641 -9.003 1.00 98.19 90 ALA A O 1
ATOM 687 N N . ASN A 1 91 ? -4.904 -5.080 -7.394 1.00 98.25 91 ASN A N 1
ATOM 688 C CA . ASN A 1 91 ? -3.778 -4.345 -7.961 1.00 98.25 91 ASN A CA 1
ATOM 689 C C . ASN A 1 91 ? -2.492 -5.189 -7.980 1.00 98.25 91 ASN A C 1
ATOM 691 O O . ASN A 1 91 ? -1.817 -5.241 -9.005 1.00 98.25 91 ASN A O 1
ATOM 695 N N . PHE A 1 92 ? -2.175 -5.913 -6.896 1.00 96.94 92 PHE A N 1
ATOM 696 C CA . PHE A 1 92 ? -1.054 -6.865 -6.898 1.00 96.94 92 PHE A CA 1
ATOM 697 C C . PHE A 1 92 ? -1.226 -7.927 -7.987 1.00 96.94 92 PHE A C 1
ATOM 699 O O . PHE A 1 92 ? -0.301 -8.178 -8.760 1.00 96.94 92 PHE A O 1
ATOM 706 N N . LYS A 1 93 ? -2.436 -8.482 -8.121 1.00 96.75 93 LYS A N 1
ATOM 707 C CA . LYS A 1 93 ? -2.755 -9.441 -9.183 1.00 96.75 93 LYS A CA 1
ATOM 708 C C . LYS A 1 93 ? -2.579 -8.846 -10.585 1.00 96.75 93 LYS A C 1
ATOM 710 O O . LYS A 1 93 ? -2.064 -9.536 -11.460 1.00 96.75 93 LYS A O 1
ATOM 715 N N . ALA A 1 94 ? -2.977 -7.592 -10.805 1.00 97.12 94 ALA A N 1
ATOM 716 C CA . ALA A 1 94 ? -2.787 -6.895 -12.080 1.00 97.12 94 ALA A CA 1
ATOM 717 C C . ALA A 1 94 ? -1.298 -6.725 -12.433 1.00 97.12 94 ALA A C 1
ATOM 719 O O . ALA A 1 94 ? -0.925 -6.834 -13.596 1.00 97.12 94 ALA A O 1
ATOM 720 N N . MET A 1 95 ? -0.437 -6.569 -11.424 1.00 96.56 95 MET A N 1
ATOM 721 C CA . MET A 1 95 ? 1.024 -6.572 -11.570 1.00 96.56 95 MET A CA 1
ATOM 722 C C . MET A 1 95 ? 1.632 -7.990 -11.626 1.00 96.56 95 MET A C 1
ATOM 724 O O . MET A 1 95 ? 2.848 -8.150 -11.532 1.00 96.56 95 MET A O 1
ATOM 728 N N . GLY A 1 96 ? 0.815 -9.040 -11.763 1.00 94.75 96 GLY A N 1
ATOM 729 C CA . GLY A 1 96 ? 1.255 -10.437 -11.864 1.00 94.75 96 GLY A CA 1
ATOM 730 C C . GLY A 1 96 ? 1.772 -11.049 -10.557 1.00 94.75 96 GLY A C 1
ATOM 731 O O . GLY A 1 96 ? 2.508 -12.034 -10.593 1.00 94.75 96 GLY A O 1
ATOM 732 N N . LEU A 1 97 ? 1.406 -10.477 -9.408 1.00 93.88 97 LEU A N 1
ATOM 733 C CA . LEU A 1 97 ? 1.828 -10.925 -8.081 1.00 93.88 97 LEU A CA 1
ATOM 734 C C . LEU A 1 97 ? 0.719 -11.724 -7.392 1.00 93.88 97 LEU A C 1
ATOM 736 O O . LEU A 1 97 ? -0.471 -11.459 -7.578 1.00 93.88 97 LEU A O 1
ATOM 740 N N . LYS A 1 98 ? 1.109 -12.688 -6.553 1.00 90.94 98 LYS A N 1
ATOM 741 C CA . LYS A 1 98 ? 0.167 -13.443 -5.708 1.00 90.94 98 LYS A CA 1
ATOM 742 C C . LYS A 1 98 ? -0.080 -12.823 -4.335 1.00 90.94 98 LYS A C 1
ATOM 744 O O . LYS A 1 98 ? -0.957 -13.306 -3.622 1.00 90.94 98 LYS A O 1
ATOM 749 N N . THR A 1 99 ? 0.659 -11.777 -3.971 1.00 90.88 99 THR A N 1
ATOM 750 C CA . THR A 1 99 ? 0.497 -11.044 -2.712 1.00 90.88 99 THR A CA 1
ATOM 751 C C . THR A 1 99 ? -0.960 -10.633 -2.510 1.00 90.88 99 THR A C 1
ATOM 753 O O . THR A 1 99 ? -1.600 -10.086 -3.409 1.00 90.88 99 THR A O 1
ATOM 756 N N . SER A 1 100 ? -1.495 -10.894 -1.318 1.00 91.62 100 SER A N 1
ATOM 757 C CA . SER A 1 100 ? -2.874 -10.553 -0.971 1.00 91.62 100 SER A CA 1
ATOM 758 C C . SER A 1 100 ? -2.918 -9.698 0.282 1.00 91.62 100 SER A C 1
ATOM 760 O O . SER A 1 100 ? -2.276 -10.027 1.275 1.00 91.62 100 SER A O 1
ATOM 762 N N . VAL A 1 101 ? -3.740 -8.657 0.259 1.00 93.94 101 VAL A N 1
ATOM 763 C CA . VAL A 1 101 ? -4.030 -7.815 1.417 1.00 93.94 101 VAL A CA 1
ATOM 764 C C . VAL A 1 101 ? -5.306 -8.321 2.077 1.00 93.94 101 VAL A C 1
ATOM 766 O O . VAL A 1 101 ? -6.328 -8.527 1.417 1.00 93.94 101 VAL A O 1
ATOM 769 N N . LYS A 1 102 ? -5.251 -8.531 3.392 1.00 92.38 102 LYS A N 1
ATOM 770 C CA . LYS A 1 102 ? -6.372 -9.019 4.199 1.00 92.38 102 LYS A CA 1
ATOM 771 C C . LYS A 1 102 ? -6.569 -8.133 5.415 1.00 92.38 102 LYS A C 1
ATOM 773 O O . LYS A 1 102 ? -5.616 -7.565 5.941 1.00 92.38 102 LYS A O 1
ATOM 778 N N . VAL A 1 103 ? -7.816 -8.023 5.865 1.00 90.44 103 VAL A N 1
ATOM 779 C CA . VAL A 1 103 ? -8.125 -7.305 7.102 1.00 90.44 103 VAL A CA 1
ATOM 780 C C . VAL A 1 103 ? -7.841 -8.240 8.269 1.00 90.44 103 VAL A C 1
ATOM 782 O O . VAL A 1 103 ? -8.397 -9.336 8.345 1.00 90.44 103 VAL A O 1
ATOM 785 N N . PHE A 1 104 ? -6.975 -7.804 9.180 1.00 86.06 104 PHE A N 1
ATOM 786 C CA . PHE A 1 104 ? -6.687 -8.539 10.404 1.00 86.06 104 PHE A CA 1
ATOM 787 C C . PHE A 1 104 ? -7.944 -8.658 11.279 1.00 86.06 104 PHE A C 1
ATOM 789 O O . PHE A 1 104 ? -8.678 -7.685 11.490 1.00 86.06 104 PHE A O 1
ATOM 796 N N . LYS A 1 105 ? -8.185 -9.857 11.815 1.00 82.75 105 LYS A N 1
ATOM 797 C CA . LYS A 1 105 ? -9.305 -10.129 12.714 1.00 82.75 105 LYS A CA 1
ATOM 798 C C . LYS A 1 105 ? -8.903 -9.872 14.164 1.00 82.75 105 LYS A C 1
ATOM 800 O O . LYS A 1 105 ? -8.093 -10.595 14.736 1.00 82.75 105 LYS A O 1
ATOM 805 N N . GLY A 1 106 ? -9.560 -8.902 14.793 1.00 78.94 106 GLY A N 1
ATOM 806 C CA . GLY A 1 106 ? -9.348 -8.556 16.199 1.00 78.94 106 GLY A CA 1
ATOM 807 C C . GLY A 1 106 ? -8.417 -7.359 16.367 1.00 78.94 106 GLY A C 1
ATOM 808 O O . GLY A 1 106 ? -8.347 -6.493 15.502 1.00 78.94 106 GLY A O 1
ATOM 809 N N . ASN A 1 107 ? -7.726 -7.283 17.505 1.00 81.12 107 ASN A N 1
ATOM 810 C CA . ASN A 1 107 ? -6.851 -6.157 17.826 1.00 81.12 107 ASN A CA 1
ATOM 811 C C . ASN A 1 107 ? -5.384 -6.507 17.623 1.00 81.12 107 ASN A C 1
ATOM 813 O O . ASN A 1 107 ? -4.831 -7.296 18.383 1.00 81.12 107 ASN A O 1
ATOM 817 N N . PHE A 1 108 ? -4.775 -5.873 16.629 1.00 83.81 108 PHE A N 1
ATOM 818 C CA . PHE A 1 108 ? -3.360 -6.026 16.320 1.00 83.81 108 PHE A CA 1
ATOM 819 C C . PHE A 1 108 ? -2.506 -5.463 17.470 1.00 83.81 108 PHE A C 1
ATOM 821 O O . PHE A 1 108 ? -2.738 -4.333 17.897 1.00 83.81 108 PHE A O 1
ATOM 828 N N . ASN A 1 109 ? -1.575 -6.234 18.018 1.00 86.19 109 ASN A N 1
ATOM 829 C CA . ASN A 1 109 ? -0.688 -5.853 19.125 1.00 86.19 109 ASN A CA 1
ATOM 830 C C . ASN A 1 109 ? 0.750 -6.319 18.831 1.00 86.19 109 ASN A C 1
ATOM 832 O O . ASN A 1 109 ? 0.985 -6.898 17.773 1.00 86.19 109 ASN A O 1
ATOM 836 N N . SER A 1 110 ? 1.686 -6.085 19.756 1.00 87.69 110 SER A N 1
ATOM 837 C CA . SER A 1 110 ? 3.071 -6.577 19.655 1.00 87.69 110 SER A CA 1
ATOM 838 C C . SER A 1 110 ? 3.127 -8.080 19.375 1.00 87.69 110 SER A C 1
ATOM 840 O O . SER A 1 110 ? 3.749 -8.485 18.409 1.00 87.69 110 SER A O 1
ATOM 842 N N . ASP A 1 111 ? 2.357 -8.899 20.099 1.00 88.12 111 ASP A N 1
ATOM 843 C CA . ASP A 1 111 ? 2.378 -10.358 19.906 1.00 88.12 111 ASP A CA 1
ATOM 844 C C . ASP A 1 111 ? 1.895 -10.796 18.513 1.00 88.12 111 ASP A C 1
ATOM 846 O O . ASP A 1 111 ? 2.247 -11.875 18.034 1.00 88.12 111 ASP A O 1
ATOM 850 N N . ALA A 1 112 ? 1.006 -10.020 17.885 1.00 88.12 112 ALA A N 1
ATOM 851 C CA . ALA A 1 112 ? 0.589 -10.249 16.505 1.00 88.12 112 ALA A CA 1
ATOM 852 C C . ALA A 1 112 ? 1.664 -9.777 15.519 1.00 88.12 112 ALA A C 1
ATOM 854 O O . ALA A 1 112 ? 1.889 -10.446 14.515 1.00 88.12 112 ALA A O 1
ATOM 855 N N . TYR A 1 113 ? 2.328 -8.658 15.815 1.00 88.12 113 TYR A N 1
ATOM 856 C CA . TYR A 1 113 ? 3.433 -8.132 15.019 1.00 88.12 113 TYR A CA 1
ATOM 857 C C . TYR A 1 113 ? 4.638 -9.085 15.011 1.00 88.12 113 TYR A C 1
ATOM 859 O O . TYR A 1 113 ? 5.155 -9.394 13.944 1.00 88.12 113 TYR A O 1
ATOM 867 N N . ASP A 1 114 ? 4.997 -9.658 16.160 1.00 87.12 114 ASP A N 1
ATOM 868 C CA . ASP A 1 114 ? 6.125 -10.590 16.314 1.00 87.12 114 ASP A CA 1
ATOM 869 C C . ASP A 1 114 ? 5.919 -11.931 15.583 1.00 87.12 114 ASP A C 1
ATOM 871 O O . ASP A 1 114 ? 6.851 -12.719 15.424 1.00 87.12 114 ASP A O 1
ATOM 875 N N . LYS A 1 115 ? 4.687 -12.222 15.148 1.00 87.44 115 LYS A N 1
ATOM 876 C CA . LYS A 1 115 ? 4.346 -13.420 14.362 1.00 87.44 115 LYS A CA 1
ATOM 877 C C . LYS A 1 115 ? 4.453 -13.209 12.855 1.00 87.44 115 LYS A C 1
ATOM 879 O O . LYS A 1 115 ? 4.292 -14.187 12.124 1.00 87.44 115 LYS A O 1
ATOM 884 N N . LEU A 1 116 ? 4.643 -11.970 12.401 1.00 84.50 116 LEU A N 1
ATOM 885 C CA . LEU A 1 116 ? 4.852 -11.676 10.988 1.00 84.50 116 LEU A CA 1
ATOM 886 C C . LEU A 1 116 ? 6.188 -12.272 10.542 1.00 84.50 116 LEU A C 1
ATOM 888 O O . LEU A 1 116 ? 7.194 -12.143 11.239 1.00 84.50 116 LEU A O 1
ATOM 892 N N . ASP A 1 117 ? 6.200 -12.927 9.385 1.00 80.75 117 ASP A N 1
ATOM 893 C CA . ASP A 1 117 ? 7.444 -13.392 8.778 1.00 80.75 117 ASP A CA 1
ATOM 894 C C . ASP A 1 117 ? 7.996 -12.387 7.752 1.00 80.75 117 ASP A C 1
ATOM 896 O O . ASP A 1 117 ? 7.413 -11.336 7.485 1.00 80.75 117 ASP A O 1
ATOM 900 N N . LYS A 1 118 ? 9.154 -12.704 7.157 1.00 78.50 118 LYS A N 1
ATOM 901 C CA . LYS A 1 118 ? 9.839 -11.833 6.184 1.00 78.50 118 LYS A CA 1
ATOM 902 C C . LYS A 1 118 ? 9.042 -11.578 4.904 1.00 78.50 118 LYS A C 1
ATOM 904 O O . LYS A 1 118 ? 9.494 -10.792 4.080 1.00 78.50 118 LYS A O 1
ATOM 909 N N . THR A 1 119 ? 7.917 -12.256 4.698 1.00 85.12 119 THR A N 1
ATOM 910 C CA . THR A 1 119 ? 7.018 -12.061 3.555 1.00 85.12 119 THR A CA 1
ATOM 911 C C . THR A 1 119 ? 5.720 -11.361 3.934 1.00 85.12 119 THR A C 1
ATOM 913 O O . THR A 1 119 ? 4.901 -11.083 3.060 1.00 85.12 119 THR A O 1
ATOM 916 N N . ASP A 1 120 ? 5.546 -11.023 5.211 1.00 87.69 120 ASP A N 1
ATOM 917 C CA . ASP A 1 120 ? 4.386 -10.306 5.708 1.00 87.69 120 ASP A CA 1
ATOM 918 C C . ASP A 1 120 ? 4.662 -8.799 5.864 1.00 87.69 120 ASP A C 1
ATOM 920 O O . ASP A 1 120 ? 5.801 -8.337 5.979 1.00 87.69 120 ASP A O 1
ATOM 924 N N . ALA A 1 121 ? 3.578 -8.021 5.870 1.00 90.12 121 ALA A N 1
ATOM 925 C CA . ALA A 1 121 ? 3.567 -6.599 6.194 1.00 90.12 121 ALA A CA 1
ATOM 926 C C . ALA A 1 121 ? 2.220 -6.190 6.803 1.00 90.12 121 ALA A C 1
ATOM 928 O O . ALA A 1 121 ? 1.193 -6.841 6.594 1.00 90.12 121 ALA A O 1
ATOM 929 N N . VAL A 1 122 ? 2.213 -5.077 7.535 1.00 92.31 122 VAL A N 1
ATOM 930 C CA . VAL A 1 122 ? 1.030 -4.476 8.148 1.00 92.31 122 VAL A CA 1
ATOM 931 C C . VAL A 1 122 ? 0.819 -3.057 7.626 1.00 92.31 122 VAL A C 1
ATOM 933 O O . VAL A 1 122 ? 1.678 -2.187 7.744 1.00 92.31 122 VAL A O 1
ATOM 936 N N . ALA A 1 123 ? -0.370 -2.809 7.078 1.00 93.75 123 ALA A N 1
ATOM 937 C CA . ALA A 1 123 ? -0.832 -1.468 6.752 1.00 93.75 123 ALA A CA 1
ATOM 938 C C . ALA A 1 123 ? -1.787 -0.966 7.841 1.00 93.75 123 ALA A C 1
ATOM 940 O O . ALA A 1 123 ? -2.803 -1.604 8.130 1.00 93.75 123 ALA A O 1
ATOM 941 N N . VAL A 1 124 ? -1.476 0.186 8.434 1.00 93.00 124 VAL A N 1
ATOM 942 C CA . VAL A 1 124 ? -2.313 0.855 9.434 1.00 93.00 124 VAL A CA 1
ATOM 943 C C . VAL A 1 124 ? -2.981 2.054 8.769 1.00 93.00 124 VAL A C 1
ATOM 945 O O . VAL A 1 124 ? -2.318 3.025 8.410 1.00 93.00 124 VAL A O 1
ATOM 948 N N . VAL A 1 125 ? -4.302 1.977 8.594 1.00 91.06 125 VAL A N 1
ATOM 949 C CA . VAL A 1 125 ? -5.098 2.976 7.868 1.00 91.06 125 VAL A CA 1
ATOM 950 C C . VAL A 1 125 ? -6.074 3.651 8.825 1.00 91.06 125 VAL A C 1
ATOM 952 O O . VAL A 1 125 ? -6.827 2.968 9.516 1.00 91.06 125 VAL A O 1
ATOM 955 N N . GLY A 1 126 ? -6.087 4.981 8.856 1.00 89.31 126 GLY A N 1
ATOM 956 C CA . GLY A 1 126 ? -7.009 5.734 9.706 1.00 89.31 126 GLY A CA 1
ATOM 957 C C . GLY A 1 126 ? -6.619 7.198 9.863 1.00 89.31 126 GLY A C 1
ATOM 958 O O . GLY A 1 126 ? -5.812 7.734 9.103 1.00 89.31 126 GLY A O 1
ATOM 959 N N . ASN A 1 127 ? -7.180 7.868 10.866 1.00 86.62 127 ASN A N 1
ATOM 960 C CA . ASN A 1 127 ? -6.764 9.226 11.216 1.00 86.62 127 ASN A CA 1
ATOM 961 C C . ASN A 1 127 ? -5.277 9.269 11.594 1.00 86.62 127 ASN A C 1
ATOM 963 O O . ASN A 1 127 ? -4.811 8.424 12.356 1.00 86.62 127 ASN A O 1
ATOM 967 N N . ARG A 1 128 ? -4.550 10.290 11.120 1.00 85.38 128 ARG A N 1
ATOM 968 C CA . ARG A 1 128 ? -3.085 10.414 11.261 1.00 85.38 128 ARG A CA 1
ATOM 969 C C . ARG A 1 128 ? -2.586 10.113 12.678 1.00 85.38 128 ARG A C 1
ATOM 971 O O . ARG A 1 128 ? -1.733 9.253 12.855 1.00 85.38 128 ARG A O 1
ATOM 978 N N . ASN A 1 129 ? -3.131 10.794 13.685 1.00 85.69 129 ASN A N 1
ATOM 979 C CA . ASN A 1 129 ? -2.678 10.626 15.069 1.00 85.69 129 ASN A CA 1
ATOM 980 C C . ASN A 1 129 ? -2.951 9.210 15.592 1.00 85.69 129 ASN A C 1
ATOM 982 O O . ASN A 1 129 ? -2.117 8.644 16.284 1.00 85.69 129 ASN A O 1
ATOM 986 N N . ASN A 1 130 ? -4.066 8.598 15.196 1.00 85.94 130 ASN A N 1
ATOM 987 C CA . ASN A 1 130 ? -4.410 7.247 15.630 1.00 85.94 130 ASN A CA 1
ATOM 988 C C . ASN A 1 130 ? -3.564 6.188 14.930 1.00 85.94 130 ASN A C 1
ATOM 990 O O . ASN A 1 130 ? -3.209 5.196 15.554 1.00 85.94 130 ASN A O 1
ATOM 994 N N . VAL A 1 131 ? -3.189 6.416 13.670 1.00 88.06 131 VAL A N 1
ATOM 995 C CA . VAL A 1 131 ? -2.206 5.584 12.967 1.00 88.06 131 VAL A CA 1
ATOM 996 C C . VAL A 1 131 ? -0.861 5.637 13.694 1.00 88.06 131 VAL A C 1
ATOM 998 O O . VAL A 1 131 ? -0.306 4.586 14.000 1.00 88.06 131 VAL A O 1
ATOM 1001 N N . ILE A 1 132 ? -0.381 6.836 14.047 1.00 87.31 132 ILE A N 1
ATOM 1002 C CA . ILE A 1 132 ? 0.872 7.024 14.799 1.00 87.31 132 ILE A CA 1
ATOM 1003 C C . ILE A 1 132 ? 0.821 6.289 16.139 1.00 87.31 132 ILE A C 1
ATOM 1005 O O . ILE A 1 132 ? 1.693 5.474 16.427 1.00 87.31 132 ILE A O 1
ATOM 1009 N N . GLU A 1 133 ? -0.205 6.542 16.953 1.00 88.25 133 GLU A N 1
ATOM 1010 C CA . GLU A 1 133 ? -0.334 5.912 18.270 1.00 88.25 133 GLU A CA 1
ATOM 1011 C C . GLU A 1 133 ? -0.501 4.394 18.163 1.00 88.25 133 GLU A C 1
ATOM 1013 O O . GLU A 1 133 ? 0.055 3.637 18.963 1.00 88.25 133 GLU A O 1
ATOM 1018 N N . LYS A 1 134 ? -1.199 3.916 17.126 1.00 88.88 134 LYS A N 1
ATOM 1019 C CA . LYS A 1 134 ? -1.330 2.484 16.879 1.00 88.88 134 LYS A CA 1
ATOM 1020 C C . LYS A 1 134 ? 0.012 1.853 16.532 1.00 88.88 134 LYS A C 1
ATOM 1022 O O . LYS A 1 134 ? 0.334 0.826 17.121 1.00 88.88 134 LYS A O 1
ATOM 1027 N N . ILE A 1 135 ? 0.790 2.460 15.639 1.00 89.88 135 ILE A N 1
ATOM 1028 C CA . ILE A 1 135 ? 2.133 1.985 15.284 1.00 89.88 135 ILE A CA 1
ATOM 1029 C C . ILE A 1 135 ? 3.034 1.990 16.518 1.00 89.88 135 ILE A C 1
ATOM 1031 O O . ILE A 1 135 ? 3.593 0.950 16.845 1.00 89.88 135 ILE A O 1
ATOM 1035 N N . LYS A 1 136 ? 3.078 3.088 17.284 1.00 89.75 136 LYS A N 1
ATOM 1036 C CA . LYS A 1 136 ? 3.852 3.168 18.536 1.00 89.75 136 LYS A CA 1
ATOM 1037 C C . LYS A 1 136 ? 3.519 2.049 19.524 1.00 89.75 136 LYS A C 1
ATOM 1039 O O . LYS A 1 136 ? 4.401 1.615 20.255 1.00 89.75 136 LYS A O 1
ATOM 1044 N N . SER A 1 137 ? 2.267 1.583 19.554 1.00 88.88 137 SER A N 1
ATOM 1045 C CA . SER A 1 137 ? 1.829 0.532 20.483 1.00 88.88 137 SER A CA 1
ATOM 1046 C C . SER A 1 137 ? 2.431 -0.854 20.211 1.00 88.88 137 SER A C 1
ATOM 1048 O O . SER A 1 137 ? 2.446 -1.676 21.124 1.00 88.88 137 SER A O 1
ATOM 1050 N N . PHE A 1 138 ? 2.905 -1.132 18.990 1.00 87.94 138 PHE A N 1
ATOM 1051 C CA . PHE A 1 138 ? 3.526 -2.418 18.636 1.00 87.94 138 PHE A CA 1
ATOM 1052 C C . PHE A 1 138 ? 4.935 -2.280 18.038 1.00 87.94 138 PHE A C 1
ATOM 1054 O O . PHE A 1 138 ? 5.683 -3.248 18.043 1.00 87.94 138 PHE A O 1
ATOM 1061 N N . ASN A 1 139 ? 5.312 -1.092 17.562 1.00 88.62 139 ASN A N 1
ATOM 1062 C CA . ASN A 1 139 ? 6.651 -0.743 17.100 1.00 88.62 139 ASN A CA 1
ATOM 1063 C C . ASN A 1 139 ? 6.980 0.717 17.503 1.00 88.62 139 ASN A C 1
ATOM 1065 O O . ASN A 1 139 ? 6.723 1.663 16.748 1.00 88.62 139 ASN A O 1
ATOM 1069 N N . PRO A 1 140 ? 7.514 0.927 18.722 1.00 88.12 140 PRO A N 1
ATOM 1070 C CA . PRO A 1 140 ? 7.834 2.258 19.237 1.00 88.12 140 PRO A CA 1
ATOM 1071 C C . PRO A 1 140 ? 8.956 2.980 18.485 1.00 88.12 140 PRO A C 1
ATOM 1073 O O . PRO A 1 140 ? 9.006 4.209 18.540 1.00 88.12 140 PRO A O 1
ATOM 1076 N N . GLU A 1 141 ? 9.867 2.248 17.838 1.00 86.19 141 GLU A N 1
ATOM 1077 C CA . GLU A 1 141 ? 10.993 2.825 17.093 1.00 86.19 141 GLU A CA 1
ATOM 1078 C C . GLU A 1 141 ? 10.476 3.530 15.843 1.00 86.19 141 GLU A C 1
ATOM 1080 O O . GLU A 1 141 ? 10.549 4.758 15.758 1.00 86.19 141 GLU A O 1
ATOM 1085 N N . PHE A 1 142 ? 9.794 2.790 14.964 1.00 84.31 142 PHE A N 1
ATOM 1086 C CA . PHE A 1 142 ? 9.193 3.380 13.772 1.00 84.31 142 PHE A CA 1
ATOM 1087 C C . PHE A 1 142 ? 8.115 4.411 14.132 1.00 84.31 142 PHE A C 1
ATOM 1089 O O . PHE A 1 142 ? 8.020 5.469 13.518 1.00 84.31 142 PHE A O 1
ATOM 1096 N N . GLY A 1 143 ? 7.339 4.184 15.197 1.00 83.12 143 GLY A N 1
ATOM 1097 C CA . GLY A 1 143 ? 6.321 5.133 15.652 1.00 83.12 143 GLY A CA 1
ATOM 1098 C C . GLY A 1 143 ? 6.846 6.531 16.031 1.00 83.12 143 GLY A C 1
ATOM 1099 O O . GLY A 1 143 ? 6.057 7.478 16.059 1.00 83.12 143 GLY A O 1
ATOM 1100 N N . LYS A 1 144 ? 8.147 6.690 16.321 1.00 83.75 144 LYS A N 1
ATOM 1101 C CA . LYS A 1 144 ? 8.792 8.004 16.524 1.00 83.75 144 LYS A CA 1
ATOM 1102 C C . LYS A 1 144 ? 9.187 8.668 15.204 1.00 83.75 144 LYS A C 1
ATOM 1104 O O . LYS A 1 144 ? 9.138 9.890 15.102 1.00 83.75 144 LYS A O 1
ATOM 1109 N N . GLU A 1 145 ? 9.559 7.871 14.209 1.00 82.62 145 GLU A N 1
ATOM 1110 C CA . GLU A 1 145 ? 9.961 8.325 12.873 1.00 82.62 145 GLU A CA 1
ATOM 1111 C C . GLU A 1 145 ? 8.755 8.713 12.009 1.00 82.62 145 GLU A C 1
ATOM 1113 O O . GLU A 1 145 ? 8.822 9.628 11.179 1.00 82.62 145 GLU A O 1
ATOM 1118 N N . VAL A 1 146 ? 7.617 8.053 12.239 1.00 80.38 146 VAL A N 1
ATOM 1119 C CA . VAL A 1 146 ? 6.338 8.309 11.570 1.00 80.38 146 VAL A CA 1
ATOM 1120 C C . VAL A 1 146 ? 5.763 9.652 12.026 1.00 80.38 146 VAL A C 1
ATOM 1122 O O . VAL A 1 146 ? 4.962 9.764 12.953 1.00 80.38 146 VAL A O 1
ATOM 1125 N N . SER A 1 147 ? 6.212 10.710 11.359 1.00 71.56 147 SER A N 1
ATOM 1126 C CA . SER A 1 147 ? 5.886 12.098 11.694 1.00 71.56 147 SER A CA 1
ATOM 1127 C C . SER A 1 147 ? 5.620 12.972 10.462 1.00 71.56 147 SER A C 1
ATOM 1129 O O . SER A 1 147 ? 4.898 13.966 10.575 1.00 71.56 147 SER A O 1
ATOM 1131 N N . GLY A 1 148 ? 6.116 12.584 9.280 1.00 69.31 148 GLY A N 1
ATOM 1132 C CA . GLY A 1 148 ? 6.035 13.372 8.042 1.00 69.31 148 GLY A CA 1
ATOM 1133 C C . GLY A 1 148 ? 4.800 13.117 7.169 1.00 69.31 148 GLY A C 1
ATOM 1134 O O . GLY A 1 148 ? 4.538 13.890 6.248 1.00 69.31 148 GLY A O 1
ATOM 1135 N N . PHE A 1 149 ? 4.029 12.059 7.430 1.00 76.69 149 PHE A N 1
ATOM 1136 C CA . PHE A 1 149 ? 2.802 11.747 6.685 1.00 76.69 149 PHE A CA 1
ATOM 1137 C C . PHE A 1 149 ? 1.558 12.438 7.265 1.00 76.69 149 PHE A C 1
ATOM 1139 O O . PHE A 1 149 ? 1.519 12.845 8.427 1.00 76.69 149 PHE A O 1
ATOM 1146 N N . GLY A 1 150 ? 0.515 12.576 6.454 1.00 66.31 150 GLY A N 1
ATOM 1147 C CA . GLY A 1 150 ? -0.790 13.115 6.823 1.00 66.31 150 GLY A CA 1
ATOM 1148 C C . GLY A 1 150 ? -0.889 14.644 6.884 1.00 66.31 150 GLY A C 1
ATOM 1149 O O . GLY A 1 150 ? -1.995 15.151 7.053 1.00 66.31 150 GLY A O 1
ATOM 1150 N N . SER A 1 151 ? 0.218 15.378 6.743 1.00 61.62 151 SER A N 1
ATOM 1151 C CA . SER A 1 151 ? 0.227 16.846 6.715 1.00 61.62 151 SER A CA 1
ATOM 1152 C C . SER A 1 151 ? -0.040 17.372 5.300 1.00 61.62 151 SER A C 1
ATOM 1154 O O . SER A 1 151 ? 0.496 16.844 4.323 1.00 61.62 151 SER A O 1
ATOM 1156 N N . ASN A 1 152 ? -0.845 18.434 5.184 1.00 54.69 152 ASN A N 1
ATOM 1157 C CA . ASN A 1 152 ? -0.895 19.242 3.964 1.00 54.69 152 ASN A CA 1
ATOM 1158 C C . ASN A 1 152 ? 0.457 19.954 3.836 1.00 54.69 152 ASN A C 1
ATOM 1160 O O . ASN A 1 152 ? 0.778 20.799 4.671 1.00 54.69 152 ASN A O 1
ATOM 1164 N N . GLY A 1 153 ? 1.268 19.589 2.842 1.00 50.50 153 GLY A N 1
ATOM 1165 C CA . GLY A 1 153 ? 2.466 20.352 2.514 1.00 50.50 153 GLY A CA 1
ATOM 1166 C C . GLY A 1 153 ? 2.102 21.772 2.070 1.00 50.50 153 GLY A C 1
ATOM 1167 O O . GLY A 1 153 ? 0.988 22.025 1.606 1.00 50.50 153 GLY A O 1
ATOM 1168 N N . VAL A 1 154 ? 3.055 22.697 2.195 1.00 40.34 154 VAL A N 1
ATOM 1169 C CA . VAL A 1 154 ? 2.916 24.105 1.771 1.00 40.34 154 VAL A CA 1
ATOM 1170 C C . VAL A 1 154 ? 2.605 24.264 0.275 1.00 40.34 154 VAL A C 1
ATOM 1172 O O . VAL A 1 154 ? 1.993 25.254 -0.112 1.00 40.34 154 VAL A O 1
ATOM 1175 N N . ASP A 1 155 ? 2.915 23.251 -0.539 1.00 45.00 155 ASP A N 1
ATOM 1176 C CA . ASP A 1 155 ? 2.693 23.244 -1.992 1.00 45.00 155 ASP A CA 1
ATOM 1177 C C . ASP A 1 155 ? 1.351 22.607 -2.410 1.00 45.00 155 ASP A C 1
ATOM 1179 O O . ASP A 1 155 ? 1.123 22.318 -3.582 1.00 45.00 155 ASP A O 1
ATOM 1183 N N . GLY A 1 156 ? 0.464 22.297 -1.456 1.00 51.69 156 GLY A N 1
ATOM 1184 C CA . GLY A 1 156 ? -0.785 21.568 -1.724 1.00 51.69 156 GLY A CA 1
ATOM 1185 C C . GLY A 1 156 ? -0.591 20.072 -2.016 1.00 51.69 156 GLY A C 1
ATOM 1186 O O . GLY A 1 156 ? -1.569 19.337 -2.171 1.00 51.69 156 GLY A O 1
ATOM 1187 N N . HIS A 1 157 ? 0.656 19.596 -2.041 1.00 62.09 157 HIS A N 1
ATOM 1188 C CA . HIS A 1 157 ? 0.989 18.180 -2.063 1.00 62.09 157 HIS A CA 1
ATOM 1189 C C . HIS A 1 157 ? 0.830 17.586 -0.660 1.00 62.09 157 HIS A C 1
ATOM 1191 O O . HIS A 1 157 ? 1.415 18.051 0.317 1.00 62.09 157 HIS A O 1
ATOM 1197 N N . VAL A 1 158 ? -0.000 16.554 -0.561 1.00 76.56 158 VAL A N 1
ATOM 1198 C CA . VAL A 1 158 ? -0.185 15.765 0.657 1.00 76.56 158 VAL A CA 1
ATOM 1199 C C . VAL A 1 158 ? 0.739 14.563 0.630 1.00 76.56 158 VAL A C 1
ATOM 1201 O O . VAL A 1 158 ? 0.951 13.977 -0.431 1.00 76.56 158 VAL A O 1
ATOM 1204 N N . ASN A 1 159 ? 1.240 14.169 1.798 1.00 86.38 159 ASN A N 1
ATOM 1205 C CA . ASN A 1 159 ? 1.938 12.901 1.960 1.00 86.38 159 ASN A CA 1
ATOM 1206 C C . ASN A 1 159 ? 1.015 11.888 2.658 1.00 86.38 159 ASN A C 1
ATOM 1208 O O . ASN A 1 159 ? 1.018 11.818 3.885 1.00 86.38 159 ASN A O 1
ATOM 1212 N N . PRO A 1 160 ? 0.133 11.176 1.941 1.00 88.94 160 PRO A N 1
ATOM 1213 C CA . PRO A 1 160 ? -0.872 10.323 2.570 1.00 88.94 160 PRO A CA 1
ATOM 1214 C C . PRO A 1 160 ? -0.310 9.013 3.128 1.00 88.94 160 PRO A C 1
ATOM 1216 O O . PRO A 1 160 ? -1.009 8.350 3.894 1.00 88.94 160 PRO A O 1
ATOM 1219 N N . GLU A 1 161 ? 0.919 8.652 2.765 1.00 91.50 161 GLU A N 1
ATOM 1220 C CA . GLU A 1 161 ? 1.522 7.357 3.045 1.00 91.50 161 GLU A CA 1
ATOM 1221 C C . GLU A 1 161 ? 2.962 7.535 3.542 1.00 91.50 161 GLU A C 1
ATOM 1223 O O . GLU A 1 161 ? 3.699 8.384 3.052 1.00 91.50 161 GLU A O 1
ATOM 1228 N N . GLN A 1 162 ? 3.345 6.783 4.568 1.00 90.06 162 GLN A N 1
ATOM 1229 C CA . GLN A 1 162 ? 4.741 6.638 4.970 1.00 90.06 162 GLN A CA 1
ATOM 1230 C C . GLN A 1 162 ? 4.974 5.198 5.400 1.00 90.06 162 GLN A C 1
ATOM 1232 O O . GLN A 1 162 ? 4.431 4.735 6.405 1.00 90.06 162 GLN A O 1
ATOM 1237 N N . SER A 1 163 ? 5.824 4.511 4.659 1.00 87.12 163 SER A N 1
ATOM 1238 C CA . SER A 1 163 ? 6.263 3.159 4.953 1.00 87.12 163 SER A CA 1
ATOM 1239 C C . SER A 1 163 ? 7.694 3.164 5.457 1.00 87.12 163 SER A C 1
ATOM 1241 O O . SER A 1 163 ? 8.476 4.075 5.167 1.00 87.12 163 SER A O 1
ATOM 1243 N N . GLN A 1 164 ? 8.065 2.101 6.160 1.00 83.75 164 GLN A N 1
ATOM 1244 C CA . GLN A 1 164 ? 9.479 1.804 6.353 1.00 83.75 164 GLN A CA 1
ATOM 1245 C C . GLN A 1 164 ? 10.153 1.628 4.984 1.00 83.75 164 GLN A C 1
ATOM 1247 O O . GLN A 1 164 ? 9.546 1.152 4.022 1.00 83.75 164 GLN A O 1
ATOM 1252 N N . ASN A 1 165 ? 11.405 2.057 4.874 1.00 77.75 165 ASN A N 1
ATOM 1253 C CA . ASN A 1 165 ? 12.233 1.759 3.716 1.00 77.75 165 ASN A CA 1
ATOM 1254 C C . ASN A 1 165 ? 13.592 1.291 4.253 1.00 77.75 165 ASN A C 1
ATOM 1256 O O . ASN A 1 165 ? 14.364 2.125 4.730 1.00 77.75 165 ASN A O 1
ATOM 1260 N N . PRO A 1 166 ? 13.859 -0.019 4.225 1.00 62.00 166 PRO A N 1
ATOM 1261 C CA . PRO A 1 166 ? 14.990 -0.668 4.883 1.00 62.00 166 PRO A CA 1
ATOM 1262 C C . PRO A 1 166 ? 16.308 -0.431 4.142 1.00 62.00 166 PRO A C 1
ATOM 1264 O O . PRO A 1 166 ? 17.017 -1.367 3.806 1.00 62.00 166 PRO A O 1
ATOM 1267 N N . ARG A 1 167 ? 16.647 0.821 3.840 1.00 64.06 167 ARG A N 1
ATOM 1268 C CA . ARG A 1 167 ? 17.737 1.211 2.927 1.00 64.06 167 ARG A CA 1
ATOM 1269 C C . ARG A 1 167 ? 19.122 0.671 3.311 1.00 64.06 167 ARG A C 1
ATOM 1271 O O . ARG A 1 167 ? 20.023 0.684 2.476 1.00 64.06 167 ARG A O 1
ATOM 1278 N N . GLU A 1 168 ? 19.292 0.219 4.551 1.00 61.28 168 GLU A N 1
ATOM 1279 C CA . GLU A 1 168 ? 20.507 -0.431 5.057 1.00 61.28 168 GLU A CA 1
ATOM 1280 C C . GLU A 1 168 ? 20.527 -1.954 4.799 1.00 61.28 168 GLU A C 1
ATOM 1282 O O . GLU A 1 168 ? 21.597 -2.554 4.706 1.00 61.28 168 GLU A O 1
ATOM 1287 N N . GLU A 1 169 ? 19.362 -2.573 4.591 1.00 63.06 169 GLU A N 1
ATOM 1288 C CA . GLU A 1 169 ? 19.185 -3.965 4.177 1.00 63.06 169 GLU A CA 1
ATOM 1289 C C . GLU A 1 169 ? 18.754 -4.023 2.705 1.00 63.06 169 GLU A C 1
ATOM 1291 O O . GLU A 1 169 ? 17.580 -3.908 2.349 1.00 63.06 169 GLU A O 1
ATOM 1296 N N . ALA A 1 170 ? 19.730 -4.262 1.830 1.00 59.47 170 ALA A N 1
ATOM 1297 C CA . ALA A 1 170 ? 19.600 -4.216 0.373 1.00 59.47 170 ALA A CA 1
ATOM 1298 C C . ALA A 1 170 ? 18.454 -5.060 -0.237 1.00 59.47 170 ALA A C 1
ATOM 1300 O O . ALA A 1 170 ? 18.085 -4.846 -1.392 1.00 59.47 170 ALA A O 1
ATOM 1301 N N . THR A 1 171 ? 17.884 -6.002 0.517 1.00 57.16 171 THR A N 1
ATOM 1302 C CA . THR A 1 171 ? 16.805 -6.902 0.088 1.00 57.16 171 THR A CA 1
ATOM 1303 C C . THR A 1 171 ? 15.430 -6.620 0.692 1.00 57.16 171 THR A C 1
ATOM 1305 O O . THR A 1 171 ? 14.491 -7.370 0.418 1.00 57.16 171 THR A O 1
ATOM 1308 N N . GLY A 1 172 ? 15.286 -5.588 1.521 1.00 59.03 172 GLY A N 1
ATOM 1309 C CA . GLY A 1 172 ? 14.109 -5.458 2.371 1.00 59.03 172 GLY A CA 1
ATOM 1310 C C . GLY A 1 172 ? 14.406 -5.997 3.769 1.00 59.03 172 GLY A C 1
ATOM 1311 O O . GLY A 1 172 ? 14.720 -7.178 3.916 1.00 59.03 172 GLY A O 1
ATOM 1312 N N . GLY A 1 173 ? 14.342 -5.130 4.771 1.00 57.47 173 GLY A N 1
ATOM 1313 C CA . GLY A 1 173 ? 14.705 -5.411 6.147 1.00 57.47 173 GLY A CA 1
ATOM 1314 C C . GLY A 1 173 ? 13.772 -6.419 6.790 1.00 57.47 173 GLY A C 1
ATOM 1315 O O . GLY A 1 173 ? 12.563 -6.378 6.564 1.00 57.47 173 GLY A O 1
ATOM 1316 N N . SER A 1 174 ? 14.311 -7.326 7.606 1.00 55.72 174 SER A N 1
ATOM 1317 C CA . SER A 1 174 ? 13.481 -8.354 8.263 1.00 55.72 174 SER A CA 1
ATOM 1318 C C . SER A 1 174 ? 12.443 -7.794 9.251 1.00 55.72 174 SER A C 1
ATOM 1320 O O . SER A 1 174 ? 11.443 -8.460 9.523 1.00 55.72 174 SER A O 1
ATOM 1322 N N . ASN A 1 175 ? 12.645 -6.558 9.719 1.00 61.19 175 ASN A N 1
ATOM 1323 C CA . ASN A 1 175 ? 11.798 -5.875 10.701 1.00 61.19 175 ASN A CA 1
ATOM 1324 C C . ASN A 1 175 ? 11.044 -4.658 10.126 1.00 61.19 175 ASN A C 1
ATOM 1326 O O . ASN A 1 175 ? 10.315 -3.983 10.859 1.00 61.19 175 ASN A O 1
ATOM 1330 N N . ASP A 1 176 ? 11.194 -4.393 8.824 1.00 67.94 176 ASP A N 1
ATOM 1331 C CA . ASP A 1 176 ? 10.625 -3.239 8.128 1.00 67.94 176 ASP A CA 1
ATOM 1332 C C . ASP A 1 176 ? 9.373 -3.649 7.357 1.00 67.94 176 ASP A C 1
ATOM 1334 O O . ASP A 1 176 ? 9.404 -3.991 6.171 1.00 67.94 176 ASP A O 1
ATOM 1338 N N . ASN A 1 177 ? 8.258 -3.661 8.084 1.00 84.00 177 ASN A N 1
ATOM 1339 C CA . ASN A 1 177 ? 7.017 -4.315 7.679 1.00 84.00 177 ASN A CA 1
ATOM 1340 C C . ASN A 1 177 ? 5.804 -3.375 7.757 1.00 84.00 177 ASN A C 1
ATOM 1342 O O . ASN A 1 177 ? 4.679 -3.843 7.605 1.00 84.00 177 ASN A O 1
ATOM 1346 N N . ILE A 1 178 ? 5.986 -2.080 8.038 1.00 90.62 178 ILE A N 1
ATOM 1347 C CA . ILE A 1 178 ? 4.882 -1.176 8.389 1.00 90.62 178 ILE A CA 1
ATOM 1348 C C . ILE A 1 178 ? 4.636 -0.135 7.295 1.00 90.62 178 ILE A C 1
ATOM 1350 O O . ILE A 1 178 ? 5.554 0.548 6.841 1.00 90.62 178 ILE A O 1
ATOM 1354 N N . ILE A 1 179 ? 3.363 0.021 6.928 1.00 92.94 179 ILE A N 1
ATOM 1355 C CA . ILE A 1 179 ? 2.845 1.060 6.030 1.00 92.94 179 ILE A CA 1
ATOM 1356 C C . ILE A 1 179 ? 1.837 1.906 6.817 1.00 92.94 179 ILE A C 1
ATOM 1358 O O . ILE A 1 179 ? 0.820 1.388 7.286 1.00 92.94 179 ILE A O 1
ATOM 1362 N N . ALA A 1 180 ? 2.092 3.202 6.972 1.00 92.62 180 ALA A N 1
ATOM 1363 C CA . ALA A 1 180 ? 1.177 4.143 7.614 1.00 92.62 180 ALA A CA 1
ATOM 1364 C C . ALA A 1 180 ? 0.363 4.891 6.552 1.00 92.62 180 ALA A C 1
ATOM 1366 O O . ALA A 1 180 ? 0.944 5.554 5.700 1.00 92.62 180 ALA A O 1
ATOM 1367 N N . VAL A 1 181 ? -0.972 4.835 6.611 1.00 92.19 181 VAL A N 1
ATOM 1368 C CA . VAL A 1 181 ? -1.856 5.526 5.652 1.00 92.19 181 VAL A CA 1
ATOM 1369 C C . VAL A 1 181 ? -2.823 6.455 6.383 1.00 92.19 181 VAL A C 1
ATOM 1371 O O . VAL A 1 181 ? -3.688 6.020 7.146 1.00 92.19 181 VAL A O 1
ATOM 1374 N N . GLY A 1 182 ? -2.698 7.758 6.131 1.00 90.50 182 GLY A N 1
ATOM 1375 C CA . GLY A 1 182 ? -3.537 8.795 6.731 1.00 90.50 182 GLY A CA 1
ATOM 1376 C C . GLY A 1 182 ? -4.816 9.042 5.931 1.00 90.50 182 GLY A C 1
ATOM 1377 O O . GLY A 1 182 ? -4.753 9.456 4.774 1.00 90.50 182 GLY A O 1
ATOM 1378 N N . ALA A 1 183 ? -5.983 8.856 6.548 1.00 88.38 183 ALA A N 1
ATOM 1379 C CA . ALA A 1 183 ? -7.284 8.937 5.882 1.00 88.38 183 ALA A CA 1
ATOM 1380 C C . ALA A 1 183 ? -7.562 10.316 5.251 1.00 88.38 183 ALA A C 1
ATOM 1382 O O . ALA A 1 183 ? -7.924 10.388 4.079 1.00 88.38 183 ALA A O 1
ATOM 1383 N N . GLU A 1 184 ? -7.342 11.412 5.982 1.00 86.62 184 GLU A N 1
ATOM 1384 C CA . GLU A 1 184 ? -7.606 12.773 5.480 1.00 86.62 184 GLU A CA 1
ATOM 1385 C C . GLU A 1 184 ? -6.693 13.159 4.310 1.00 86.62 184 GLU A C 1
ATOM 1387 O O . GLU A 1 184 ? -7.166 13.586 3.258 1.00 86.62 184 GLU A O 1
ATOM 1392 N N . ALA A 1 185 ? -5.388 12.914 4.432 1.00 87.69 185 ALA A N 1
ATOM 1393 C CA . ALA A 1 185 ? -4.453 13.131 3.331 1.00 87.69 185 ALA A CA 1
ATOM 1394 C C . ALA A 1 185 ? -4.777 12.232 2.126 1.00 87.69 185 ALA A C 1
ATOM 1396 O O . ALA A 1 185 ? -4.685 12.673 0.981 1.00 87.69 185 ALA A O 1
ATOM 1397 N N . THR A 1 186 ? -5.231 10.998 2.362 1.00 91.50 186 THR A N 1
ATOM 1398 C CA . THR A 1 186 ? -5.670 10.098 1.289 1.00 91.50 186 THR A CA 1
ATOM 1399 C C . THR A 1 186 ? -6.906 10.639 0.572 1.00 91.50 186 THR A C 1
ATOM 1401 O O . THR A 1 186 ? -6.973 10.546 -0.649 1.00 91.50 186 THR A O 1
ATOM 1404 N N . LYS A 1 187 ? -7.862 11.267 1.274 1.00 90.00 187 LYS A N 1
ATOM 1405 C CA . LYS A 1 187 ? -9.009 11.946 0.637 1.00 90.00 187 LYS A CA 1
ATOM 1406 C C . LYS A 1 187 ? -8.552 13.104 -0.256 1.00 90.00 187 LYS A C 1
ATOM 1408 O O . LYS A 1 187 ? -9.061 13.253 -1.367 1.00 90.00 187 LYS A O 1
ATOM 1413 N N . THR A 1 188 ? -7.565 13.886 0.182 1.00 89.50 188 THR A N 1
ATOM 1414 C CA . THR A 1 188 ? -6.977 14.957 -0.639 1.00 89.50 188 THR A CA 1
ATOM 1415 C C . THR A 1 188 ? -6.269 14.399 -1.875 1.00 89.50 188 THR A C 1
ATOM 1417 O O . THR A 1 188 ? -6.508 14.879 -2.985 1.00 89.50 188 THR A O 1
ATOM 1420 N N . PHE A 1 189 ? -5.462 13.344 -1.719 1.00 90.88 189 PHE A N 1
ATOM 1421 C CA . PHE A 1 189 ? -4.816 12.657 -2.840 1.00 90.88 189 PHE A CA 1
ATOM 1422 C C . PHE A 1 189 ? -5.845 12.067 -3.814 1.00 90.88 189 PHE A C 1
ATOM 1424 O O . PHE A 1 189 ? -5.713 12.244 -5.024 1.00 90.88 189 PHE A O 1
ATOM 1431 N N . ALA A 1 190 ? -6.907 11.438 -3.304 1.00 92.81 190 ALA A N 1
ATOM 1432 C CA . ALA A 1 190 ? -8.005 10.894 -4.101 1.00 92.81 190 ALA A CA 1
ATOM 1433 C C . ALA A 1 190 ? -8.678 11.990 -4.942 1.00 92.81 190 ALA A C 1
ATOM 1435 O O . ALA A 1 190 ? -8.851 11.831 -6.148 1.00 92.81 190 ALA A O 1
ATOM 1436 N N . LYS A 1 191 ? -8.959 13.156 -4.344 1.00 91.94 191 LYS A N 1
ATOM 1437 C CA . LYS A 1 191 ? -9.507 14.313 -5.065 1.00 91.94 191 LYS A CA 1
ATOM 1438 C C . LYS A 1 191 ? -8.568 14.792 -6.178 1.00 91.94 191 LYS A C 1
ATOM 1440 O O . LYS A 1 191 ? -9.026 15.018 -7.296 1.00 91.94 191 LYS A O 1
ATOM 1445 N N . GLY A 1 192 ? -7.270 14.927 -5.894 1.00 89.88 192 GLY A N 1
ATOM 1446 C CA . GLY A 1 192 ? -6.270 15.357 -6.880 1.00 89.88 192 GLY A CA 1
ATOM 1447 C C . GLY A 1 192 ? -6.072 14.358 -8.026 1.00 89.88 192 GLY A C 1
ATOM 1448 O O . GLY A 1 192 ? -5.897 14.753 -9.176 1.00 89.88 192 GLY A O 1
ATOM 1449 N N . SER A 1 193 ? -6.167 13.065 -7.724 1.00 92.19 193 SER A N 1
ATOM 1450 C CA . SER A 1 193 ? -6.065 11.960 -8.685 1.00 92.19 193 SER A CA 1
ATOM 1451 C C . SER A 1 193 ? -7.410 11.545 -9.296 1.00 92.19 193 SER A C 1
ATOM 1453 O O . SER A 1 193 ? -7.476 10.526 -9.979 1.00 92.19 193 SER A O 1
ATOM 1455 N N . LYS A 1 194 ? -8.486 12.320 -9.072 1.00 93.75 194 LYS A N 1
ATOM 1456 C CA . LYS A 1 194 ? -9.851 12.044 -9.567 1.00 93.75 194 LYS A CA 1
ATOM 1457 C C . LYS A 1 194 ? -10.327 10.609 -9.266 1.00 93.75 194 LYS A C 1
ATOM 1459 O O . LYS A 1 194 ? -11.056 10.014 -10.057 1.00 93.75 194 LYS A O 1
ATOM 1464 N N . ALA A 1 195 ? -9.915 10.060 -8.128 1.00 93.94 195 ALA A N 1
ATOM 1465 C CA . ALA A 1 195 ? -10.227 8.709 -7.680 1.00 93.94 195 ALA A CA 1
ATOM 1466 C C . ALA A 1 195 ? -11.138 8.728 -6.445 1.00 93.94 195 ALA A C 1
ATOM 1468 O O . ALA A 1 195 ? -11.259 9.734 -5.742 1.00 93.94 195 ALA A O 1
ATOM 1469 N N . VAL A 1 196 ? -11.765 7.590 -6.149 1.00 95.12 196 VAL A N 1
ATOM 1470 C CA . VAL A 1 196 ? -12.455 7.391 -4.868 1.00 95.12 196 VAL A CA 1
ATOM 1471 C C . VAL A 1 196 ? -11.451 7.037 -3.770 1.00 95.12 196 VAL A C 1
ATOM 1473 O O . VAL A 1 196 ? -10.387 6.481 -4.039 1.00 95.12 196 VAL A O 1
ATOM 1476 N N . PHE A 1 197 ? -11.805 7.321 -2.512 1.00 93.31 197 PHE A N 1
ATOM 1477 C CA . PHE A 1 197 ? -10.945 7.066 -1.349 1.00 93.31 197 PHE A CA 1
ATOM 1478 C C . PHE A 1 197 ? -10.410 5.626 -1.297 1.00 93.31 197 PHE A C 1
ATOM 1480 O O . PHE A 1 197 ? -9.232 5.420 -1.027 1.00 93.31 197 PHE A O 1
ATOM 1487 N N . THR A 1 198 ? -11.255 4.636 -1.595 1.00 95.75 198 THR A N 1
ATOM 1488 C CA . THR A 1 198 ? -10.881 3.215 -1.579 1.00 95.75 198 THR A CA 1
ATOM 1489 C C . THR A 1 198 ? -9.770 2.886 -2.574 1.00 95.75 198 THR A C 1
ATOM 1491 O O . THR A 1 198 ? -8.823 2.193 -2.210 1.00 95.75 198 THR A O 1
ATOM 1494 N N . ASP A 1 199 ? -9.862 3.398 -3.804 1.00 97.00 199 ASP A N 1
ATOM 1495 C CA . ASP A 1 199 ? -8.867 3.151 -4.851 1.00 97.00 199 ASP A CA 1
ATOM 1496 C C . ASP A 1 199 ? -7.550 3.854 -4.533 1.00 97.00 199 ASP A C 1
ATOM 1498 O O . ASP A 1 199 ? -6.481 3.267 -4.687 1.00 97.00 199 ASP A O 1
ATOM 1502 N N . ALA A 1 200 ? -7.632 5.083 -4.018 1.00 96.25 200 ALA A N 1
ATOM 1503 C CA . ALA A 1 200 ? -6.481 5.840 -3.549 1.00 96.25 200 ALA A CA 1
ATOM 1504 C C . ALA A 1 200 ? -5.760 5.130 -2.394 1.00 96.25 200 ALA A C 1
ATOM 1506 O O . ALA A 1 200 ? -4.560 4.891 -2.479 1.00 96.25 200 ALA A O 1
ATOM 1507 N N . ALA A 1 201 ? -6.479 4.733 -1.340 1.00 96.31 201 ALA A N 1
ATOM 1508 C CA . ALA A 1 201 ? -5.898 4.014 -0.207 1.00 96.31 201 ALA A CA 1
ATOM 1509 C C . ALA A 1 201 ? -5.291 2.668 -0.631 1.00 96.31 201 ALA A C 1
ATOM 1511 O O . ALA A 1 201 ? -4.211 2.306 -0.171 1.00 96.31 201 ALA A O 1
ATOM 1512 N N . ALA A 1 202 ? -5.955 1.939 -1.534 1.00 98.19 202 ALA A N 1
ATOM 1513 C CA . ALA A 1 202 ? -5.427 0.695 -2.080 1.00 98.19 202 ALA A CA 1
ATOM 1514 C C . ALA A 1 202 ? -4.126 0.923 -2.859 1.00 98.19 202 ALA A C 1
ATOM 1516 O O . ALA A 1 202 ? -3.145 0.229 -2.607 1.00 98.19 202 ALA A O 1
ATOM 1517 N N . PHE A 1 203 ? -4.098 1.926 -3.744 1.00 98.38 203 PHE A N 1
ATOM 1518 C CA . PHE A 1 203 ? -2.897 2.311 -4.484 1.00 98.38 203 PHE A CA 1
ATOM 1519 C C . PHE A 1 203 ? -1.732 2.635 -3.543 1.00 98.38 203 PHE A C 1
ATOM 1521 O O . PHE A 1 203 ? -0.632 2.134 -3.748 1.00 98.38 203 PHE A O 1
ATOM 1528 N N . LEU A 1 204 ? -1.980 3.413 -2.486 1.00 96.62 204 LEU A N 1
ATOM 1529 C CA . LEU A 1 204 ? -0.965 3.772 -1.492 1.00 96.62 204 LEU A CA 1
ATOM 1530 C C . LEU A 1 204 ? -0.416 2.549 -0.747 1.00 96.62 204 LEU A C 1
ATOM 1532 O O . LEU A 1 204 ? 0.782 2.474 -0.514 1.00 96.62 204 LEU A O 1
ATOM 1536 N N . ILE A 1 205 ? -1.248 1.548 -0.439 1.00 97.25 205 ILE A N 1
ATOM 1537 C CA . ILE A 1 205 ? -0.766 0.278 0.130 1.00 97.25 205 ILE A CA 1
ATOM 1538 C C . ILE A 1 205 ? 0.139 -0.460 -0.861 1.00 97.25 205 ILE A C 1
ATOM 1540 O O . ILE A 1 205 ? 1.187 -0.971 -0.469 1.00 97.25 205 ILE A O 1
ATOM 1544 N N . ASN A 1 206 ? -0.237 -0.524 -2.144 1.00 98.06 206 ASN A N 1
ATOM 1545 C CA . ASN A 1 206 ? 0.620 -1.137 -3.160 1.00 98.06 206 ASN A CA 1
ATOM 1546 C C . ASN A 1 206 ? 1.952 -0.379 -3.293 1.00 98.06 206 ASN A C 1
ATOM 1548 O O . ASN A 1 206 ? 3.001 -1.017 -3.330 1.00 98.06 206 ASN A O 1
ATOM 1552 N N . HIS A 1 207 ? 1.913 0.956 -3.306 1.00 97.44 207 HIS A N 1
ATOM 1553 C CA . HIS A 1 207 ? 3.081 1.836 -3.368 1.00 97.44 207 HIS A CA 1
ATOM 1554 C C . HIS A 1 207 ? 4.015 1.659 -2.164 1.00 97.44 207 HIS A C 1
ATOM 1556 O O . HIS A 1 207 ? 5.189 1.339 -2.345 1.00 97.44 207 HIS A O 1
ATOM 1562 N N . GLY A 1 208 ? 3.485 1.759 -0.941 1.00 94.56 208 GLY A N 1
ATOM 1563 C CA . GLY A 1 208 ? 4.248 1.569 0.294 1.00 94.56 208 GLY A CA 1
ATOM 1564 C C . GLY A 1 208 ? 4.869 0.173 0.379 1.00 94.56 208 GLY A C 1
ATOM 1565 O O . GLY A 1 208 ? 6.025 0.021 0.760 1.00 94.56 208 GLY A O 1
ATOM 1566 N N . ALA A 1 209 ? 4.171 -0.865 -0.097 1.00 94.00 209 ALA A N 1
ATOM 1567 C CA . ALA A 1 209 ? 4.751 -2.205 -0.214 1.00 94.00 209 ALA A CA 1
ATOM 1568 C C . ALA A 1 209 ? 5.958 -2.252 -1.175 1.00 94.00 209 ALA A C 1
ATOM 1570 O O . ALA A 1 209 ? 6.846 -3.091 -1.024 1.00 94.00 209 ALA A O 1
ATOM 1571 N N . GLY A 1 210 ? 6.019 -1.350 -2.154 1.00 94.00 210 GLY A N 1
ATOM 1572 C CA . GLY A 1 210 ? 7.180 -1.198 -3.021 1.00 94.00 210 GLY A CA 1
ATOM 1573 C C . GLY A 1 210 ? 8.392 -0.638 -2.279 1.00 94.00 210 GLY A C 1
ATOM 1574 O O . GLY A 1 210 ? 9.489 -1.177 -2.418 1.00 94.00 210 GLY A O 1
ATOM 1575 N N . HIS A 1 211 ? 8.197 0.350 -1.404 1.00 91.75 211 HIS A N 1
ATOM 1576 C CA . HIS A 1 211 ? 9.248 0.819 -0.494 1.00 91.75 211 HIS A CA 1
ATOM 1577 C C . HIS A 1 211 ? 9.706 -0.272 0.485 1.00 91.75 211 HIS A C 1
ATOM 1579 O O . HIS A 1 211 ? 10.909 -0.438 0.677 1.00 91.75 211 HIS A O 1
ATOM 1585 N N . LEU A 1 212 ? 8.787 -1.093 1.014 1.00 88.94 212 LEU A N 1
ATOM 1586 C CA . LEU A 1 212 ? 9.151 -2.280 1.810 1.00 88.94 212 LEU A CA 1
ATOM 1587 C C . LEU A 1 212 ? 9.986 -3.300 1.014 1.00 88.94 212 LEU A C 1
ATOM 1589 O O . LEU A 1 212 ? 10.714 -4.100 1.600 1.00 88.94 212 LEU A O 1
ATOM 1593 N N . SER A 1 213 ? 9.882 -3.273 -0.318 1.00 88.56 213 SER A N 1
ATOM 1594 C CA . SER A 1 213 ? 10.681 -4.078 -1.249 1.00 88.56 213 SER A CA 1
ATOM 1595 C C . SER A 1 213 ? 11.977 -3.371 -1.670 1.00 88.56 213 SER A C 1
ATOM 1597 O O . SER A 1 213 ? 12.543 -3.702 -2.709 1.00 88.56 213 SER A O 1
ATOM 1599 N N . ASN A 1 214 ? 12.429 -2.381 -0.891 1.00 88.19 214 ASN A N 1
ATOM 1600 C CA . ASN A 1 214 ? 13.625 -1.576 -1.139 1.00 88.19 214 ASN A CA 1
ATOM 1601 C C . ASN A 1 214 ? 13.594 -0.827 -2.487 1.00 88.19 214 ASN A C 1
ATOM 1603 O O . ASN A 1 214 ? 14.620 -0.699 -3.153 1.00 88.19 214 ASN A O 1
ATOM 1607 N N . MET A 1 215 ? 12.414 -0.367 -2.927 1.00 91.38 215 MET A N 1
ATOM 1608 C CA . MET A 1 215 ? 12.282 0.484 -4.115 1.00 91.38 215 MET A CA 1
ATOM 1609 C C . MET A 1 215 ? 12.164 1.966 -3.745 1.00 91.38 215 MET A C 1
ATOM 1611 O O . MET A 1 215 ? 11.401 2.335 -2.852 1.00 91.38 215 MET A O 1
ATOM 1615 N N . ASN A 1 216 ? 12.880 2.831 -4.463 1.00 92.19 216 ASN A N 1
ATOM 1616 C CA . ASN A 1 216 ? 12.647 4.281 -4.473 1.00 92.19 216 ASN A CA 1
ATOM 1617 C C . ASN A 1 216 ? 11.502 4.664 -5.438 1.00 92.19 216 ASN A C 1
ATOM 1619 O O . ASN A 1 216 ? 10.797 3.791 -5.954 1.00 92.19 216 ASN A O 1
ATOM 1623 N N . HIS A 1 217 ? 11.261 5.958 -5.670 1.00 93.88 217 HIS A N 1
ATOM 1624 C CA . HIS A 1 217 ? 10.235 6.359 -6.633 1.00 93.88 217 HIS A CA 1
ATOM 1625 C C . HIS A 1 217 ? 10.680 6.113 -8.078 1.00 93.88 217 HIS A C 1
ATOM 1627 O O . HIS A 1 217 ? 11.864 6.003 -8.392 1.00 93.88 217 HIS A O 1
ATOM 1633 N N . ALA A 1 218 ? 9.708 6.063 -8.985 1.00 94.94 218 ALA A N 1
ATOM 1634 C CA . ALA A 1 218 ? 9.933 5.929 -10.417 1.00 94.94 218 ALA A CA 1
ATOM 1635 C C . ALA A 1 218 ? 10.954 6.956 -10.940 1.00 94.94 218 ALA A C 1
ATOM 1637 O O . ALA A 1 218 ? 10.769 8.163 -10.782 1.00 94.94 218 ALA A O 1
ATOM 1638 N N . GLY A 1 219 ? 12.003 6.478 -11.612 1.00 92.69 219 GLY A N 1
ATOM 1639 C CA . GLY A 1 219 ? 13.092 7.305 -12.135 1.00 92.69 219 G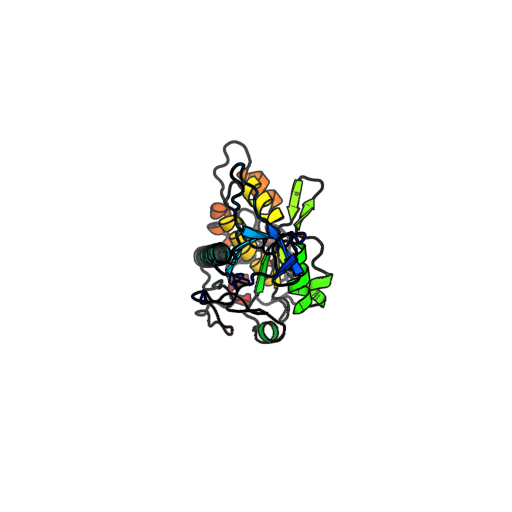LY A CA 1
ATOM 1640 C C . GLY A 1 219 ? 14.190 7.654 -11.124 1.00 92.69 219 GLY A C 1
ATOM 1641 O O . GLY A 1 219 ? 15.185 8.263 -11.515 1.00 92.69 219 GLY A O 1
ATOM 1642 N N . GLU A 1 220 ? 14.062 7.261 -9.856 1.00 92.44 220 GLU A N 1
ATOM 1643 C CA . GLU A 1 220 ? 15.108 7.442 -8.847 1.00 92.44 220 GLU A CA 1
ATOM 1644 C C . GLU A 1 220 ? 16.091 6.261 -8.836 1.00 92.44 220 GLU A C 1
ATOM 1646 O O . GLU A 1 220 ? 15.767 5.130 -9.213 1.00 92.44 220 GLU A O 1
ATOM 1651 N N . ASN A 1 221 ? 17.327 6.537 -8.413 1.00 91.00 221 ASN A N 1
ATOM 1652 C CA . ASN A 1 221 ? 18.360 5.516 -8.246 1.00 91.00 221 ASN A CA 1
ATOM 1653 C C . ASN A 1 221 ? 17.990 4.608 -7.067 1.00 91.00 221 ASN A C 1
ATOM 1655 O O . ASN A 1 221 ? 17.685 5.105 -5.987 1.00 91.00 221 ASN A O 1
ATOM 1659 N N . ASN A 1 222 ? 18.050 3.296 -7.263 1.00 89.06 222 ASN A N 1
ATOM 1660 C CA . ASN A 1 222 ? 17.744 2.297 -6.247 1.00 89.06 222 ASN A CA 1
ATOM 1661 C C . ASN A 1 222 ? 18.988 1.767 -5.520 1.00 89.06 222 ASN A C 1
ATOM 1663 O O . ASN A 1 222 ? 18.898 1.304 -4.390 1.00 89.06 222 ASN A O 1
ATOM 1667 N N . GLY A 1 223 ? 20.154 1.803 -6.171 1.00 82.75 223 GLY A N 1
ATOM 1668 C CA . GLY A 1 223 ? 21.436 1.361 -5.613 1.00 82.75 223 GLY A CA 1
ATOM 1669 C C . GLY A 1 223 ? 21.619 -0.154 -5.454 1.00 82.75 223 GLY A C 1
ATOM 1670 O O . GLY A 1 223 ? 22.747 -0.622 -5.604 1.00 82.75 223 GLY A O 1
ATOM 1671 N N . PHE A 1 224 ? 20.551 -0.921 -5.211 1.00 86.69 224 PHE A N 1
ATOM 1672 C CA . PHE A 1 224 ? 20.590 -2.374 -5.006 1.00 86.69 224 PHE A CA 1
ATOM 1673 C C . PHE A 1 224 ? 19.605 -3.122 -5.903 1.00 86.69 224 PHE A C 1
ATOM 1675 O O . PHE A 1 224 ? 18.482 -2.659 -6.132 1.00 86.69 224 PHE A O 1
ATOM 1682 N N . ASP A 1 225 ? 20.053 -4.265 -6.427 1.00 86.75 225 ASP A N 1
ATOM 1683 C CA . ASP A 1 225 ? 19.224 -5.174 -7.217 1.00 86.75 225 ASP A CA 1
ATOM 1684 C C . ASP A 1 225 ? 18.379 -6.115 -6.345 1.00 86.75 225 ASP A C 1
ATOM 1686 O O . ASP A 1 225 ? 18.430 -6.086 -5.117 1.00 86.75 225 ASP A O 1
ATOM 1690 N N . VAL A 1 226 ? 17.604 -6.979 -7.001 1.00 84.38 226 VAL A N 1
ATOM 1691 C CA . VAL A 1 226 ? 16.706 -7.946 -6.349 1.00 84.38 226 VAL A CA 1
ATOM 1692 C C . VAL A 1 226 ? 17.422 -8.936 -5.423 1.00 84.38 226 VAL A C 1
ATOM 1694 O O . VAL A 1 226 ? 16.795 -9.483 -4.528 1.00 84.38 226 VAL A O 1
ATOM 1697 N N . ASN A 1 227 ? 18.725 -9.158 -5.606 1.00 83.75 227 ASN A N 1
ATOM 1698 C CA . ASN A 1 227 ? 19.526 -10.040 -4.755 1.00 83.75 227 ASN A CA 1
ATOM 1699 C C . ASN A 1 227 ? 20.268 -9.259 -3.657 1.00 83.75 227 ASN A C 1
ATOM 1701 O O . ASN A 1 227 ? 21.149 -9.809 -2.997 1.00 83.75 227 ASN A O 1
ATOM 1705 N N . GLY A 1 228 ? 19.978 -7.963 -3.504 1.00 80.88 228 GLY A N 1
ATOM 1706 C CA . GLY A 1 228 ? 20.669 -7.074 -2.579 1.00 80.88 228 GLY A CA 1
ATOM 1707 C C . GLY A 1 228 ? 22.090 -6.713 -3.005 1.00 80.88 228 GLY A C 1
ATOM 1708 O O . GLY A 1 228 ? 22.871 -6.206 -2.200 1.00 80.88 228 GLY A O 1
ATOM 1709 N N . LYS A 1 229 ? 22.472 -6.965 -4.262 1.00 85.81 229 LYS A N 1
ATOM 1710 C CA . LYS A 1 229 ? 23.794 -6.587 -4.757 1.00 85.81 229 LYS A CA 1
ATOM 1711 C C . LYS A 1 229 ? 23.793 -5.107 -5.110 1.00 85.81 229 LYS A C 1
ATOM 1713 O O . LYS A 1 229 ? 22.907 -4.635 -5.818 1.00 85.81 229 LYS A O 1
ATOM 1718 N N . SER A 1 230 ? 24.821 -4.380 -4.672 1.00 86.81 230 SER A N 1
ATOM 1719 C CA . SER A 1 230 ? 24.995 -2.986 -5.081 1.00 86.81 230 SER A CA 1
ATOM 1720 C C . SER A 1 230 ? 25.286 -2.902 -6.582 1.00 86.81 230 SER A C 1
ATOM 1722 O O . SER A 1 230 ? 26.228 -3.523 -7.085 1.00 86.81 230 SER A O 1
ATOM 1724 N N . VAL A 1 231 ? 24.471 -2.132 -7.302 1.00 85.88 231 VAL A N 1
ATOM 1725 C CA . VAL A 1 231 ? 24.587 -1.915 -8.745 1.00 85.88 231 VAL A CA 1
ATOM 1726 C C . VAL A 1 231 ? 24.602 -0.417 -9.020 1.00 85.88 231 VAL A C 1
ATOM 1728 O O . VAL A 1 231 ? 23.653 0.313 -8.735 1.00 85.88 231 VAL A O 1
ATOM 1731 N N . LYS A 1 232 ? 25.699 0.053 -9.619 1.00 86.50 232 LYS A N 1
ATOM 1732 C CA . LYS A 1 232 ? 25.835 1.450 -10.036 1.00 86.50 232 LYS A CA 1
ATOM 1733 C C . LYS A 1 232 ? 24.841 1.762 -11.158 1.00 86.50 232 LYS A C 1
ATOM 1735 O O . LYS A 1 232 ? 24.729 0.992 -12.109 1.00 86.50 232 LYS A O 1
ATOM 1740 N N . ASN A 1 233 ? 24.197 2.927 -11.082 1.00 88.19 233 ASN A N 1
ATOM 1741 C CA . ASN A 1 233 ? 23.220 3.403 -12.069 1.00 88.19 233 ASN A CA 1
ATOM 1742 C C . ASN A 1 233 ? 22.023 2.449 -12.255 1.00 88.19 233 ASN A C 1
ATOM 1744 O O . ASN A 1 233 ? 21.536 2.290 -13.378 1.00 88.19 233 ASN A O 1
ATOM 1748 N N . LEU A 1 234 ? 21.578 1.798 -11.176 1.00 90.56 234 LEU A N 1
ATOM 1749 C CA . LEU A 1 234 ? 20.348 1.014 -11.158 1.00 90.56 234 LEU A CA 1
ATOM 1750 C C . LEU A 1 234 ? 19.179 1.902 -10.736 1.00 90.56 234 LEU A C 1
ATOM 1752 O O . LEU A 1 234 ? 19.203 2.464 -9.649 1.00 90.56 234 LEU A O 1
ATOM 1756 N N . TYR A 1 235 ? 18.153 2.003 -11.565 1.00 93.19 235 TYR A N 1
ATOM 1757 C CA . TYR A 1 235 ? 17.010 2.879 -11.353 1.00 93.19 235 TYR A CA 1
ATOM 1758 C C . TYR A 1 235 ? 15.719 2.083 -11.246 1.00 93.19 235 TYR A C 1
ATOM 1760 O O . TYR A 1 235 ? 15.545 1.040 -11.888 1.00 93.19 235 TYR A O 1
ATOM 1768 N N . VAL A 1 236 ? 14.785 2.616 -10.466 1.00 94.25 236 VAL A N 1
ATOM 1769 C CA . VAL A 1 236 ? 13.381 2.239 -10.602 1.00 94.25 236 VAL A CA 1
ATOM 1770 C C . VAL A 1 236 ? 12.912 2.749 -11.966 1.00 94.25 236 VAL A C 1
ATOM 1772 O O . VAL A 1 236 ? 13.171 3.913 -12.291 1.00 94.25 236 VAL A O 1
ATOM 1775 N N . PRO A 1 237 ? 12.239 1.920 -12.785 1.00 93.62 237 PRO A N 1
ATOM 1776 C CA . PRO A 1 237 ? 11.738 2.354 -14.081 1.00 93.62 237 PRO A CA 1
ATOM 1777 C C . PRO A 1 237 ? 10.946 3.668 -14.016 1.00 93.62 237 PRO A C 1
ATOM 1779 O O . PRO A 1 237 ? 10.294 3.970 -13.014 1.00 93.62 237 PRO A O 1
ATOM 1782 N N . GLY A 1 238 ? 10.981 4.445 -15.099 1.00 92.75 238 GLY A N 1
ATOM 1783 C CA . GLY A 1 238 ? 10.276 5.724 -15.191 1.00 92.75 238 GLY A CA 1
ATOM 1784 C C . GLY A 1 238 ? 8.746 5.601 -15.167 1.00 92.75 238 GLY A C 1
ATOM 1785 O O . GLY A 1 238 ? 8.174 4.521 -15.310 1.00 92.75 238 GLY A O 1
ATOM 1786 N N . THR A 1 239 ? 8.081 6.740 -14.989 1.00 93.19 239 THR A N 1
ATOM 1787 C CA . THR A 1 239 ? 6.613 6.871 -14.956 1.00 93.19 239 THR A CA 1
ATOM 1788 C C . THR A 1 239 ? 5.957 6.537 -16.313 1.00 93.19 239 THR A C 1
ATOM 1790 O O . THR A 1 239 ? 6.586 6.774 -17.350 1.00 93.19 239 THR A O 1
ATOM 1793 N N . PRO A 1 240 ? 4.695 6.058 -16.357 1.00 95.94 240 PRO A N 1
ATOM 1794 C CA . PRO A 1 240 ? 3.795 5.728 -15.244 1.00 95.94 240 PRO A CA 1
ATOM 1795 C C . PRO A 1 240 ? 3.978 4.293 -14.742 1.00 95.94 240 PRO A C 1
ATOM 1797 O O . PRO A 1 240 ? 4.033 3.359 -15.532 1.00 95.94 240 PRO A O 1
ATOM 1800 N N . ASN A 1 241 ? 4.054 4.108 -13.426 1.00 97.50 241 ASN A N 1
ATOM 1801 C CA . ASN A 1 241 ? 4.081 2.803 -12.748 1.00 97.50 241 ASN A CA 1
ATOM 1802 C C . ASN A 1 241 ? 3.689 2.956 -11.262 1.00 97.50 241 ASN A C 1
ATOM 1804 O O . ASN A 1 241 ? 3.539 4.089 -10.793 1.00 97.50 241 ASN A O 1
ATOM 1808 N N . VAL A 1 242 ? 3.543 1.852 -10.520 1.00 97.75 242 VAL A N 1
ATOM 1809 C CA . VAL A 1 242 ? 3.096 1.865 -9.109 1.00 97.75 242 VAL A CA 1
ATOM 1810 C C . VAL A 1 242 ? 3.988 2.704 -8.184 1.00 97.75 242 VAL A C 1
ATOM 1812 O O . VAL A 1 242 ? 3.482 3.302 -7.241 1.00 97.75 242 VAL A O 1
ATOM 1815 N N . MET A 1 243 ? 5.279 2.843 -8.496 1.00 97.38 243 MET A N 1
ATOM 1816 C CA . MET A 1 243 ? 6.247 3.653 -7.746 1.00 97.38 243 MET A CA 1
ATOM 1817 C C . MET A 1 243 ? 6.288 5.123 -8.187 1.00 97.38 243 MET A C 1
ATOM 1819 O O . MET A 1 243 ? 7.164 5.873 -7.757 1.00 97.38 243 MET A O 1
ATOM 1823 N N . THR A 1 244 ? 5.376 5.582 -9.051 1.00 96.56 244 THR A N 1
ATOM 1824 C CA . THR A 1 244 ? 5.311 7.013 -9.397 1.00 96.56 244 THR A CA 1
ATOM 1825 C C . THR A 1 244 ? 4.930 7.830 -8.164 1.00 96.56 244 THR A C 1
ATOM 1827 O O . THR A 1 244 ? 3.991 7.478 -7.455 1.00 96.56 244 THR A O 1
ATOM 1830 N N . SER A 1 245 ? 5.640 8.933 -7.919 1.00 92.69 245 SER A N 1
ATOM 1831 C CA . SER A 1 245 ? 5.360 9.809 -6.782 1.00 92.69 245 SER A CA 1
ATOM 1832 C C . SER A 1 245 ? 3.957 10.425 -6.865 1.00 92.69 245 SER A C 1
ATOM 1834 O O . SER A 1 245 ? 3.448 10.748 -7.9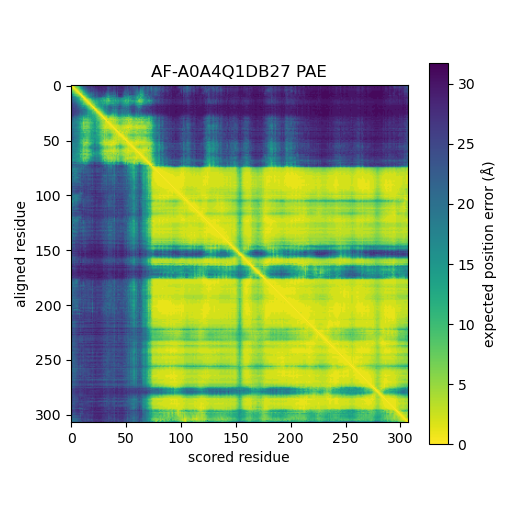47 1.00 92.69 245 SER A O 1
ATOM 1836 N N . GLY A 1 246 ? 3.331 10.640 -5.705 1.00 89.81 246 GLY A N 1
ATOM 1837 C CA . GLY A 1 246 ? 1.966 11.169 -5.627 1.00 89.81 246 GLY A CA 1
ATOM 1838 C C . GLY A 1 246 ? 1.795 12.530 -6.313 1.00 89.81 246 GLY A C 1
ATOM 1839 O O . GLY A 1 246 ? 0.791 12.755 -6.989 1.00 89.81 246 GLY A O 1
ATOM 1840 N N . GLY A 1 247 ? 2.794 13.416 -6.213 1.00 88.94 247 GLY A N 1
ATOM 1841 C CA . GLY A 1 247 ? 2.785 14.719 -6.887 1.00 88.94 247 GLY A CA 1
ATOM 1842 C C . GLY A 1 247 ? 2.742 14.597 -8.414 1.00 88.94 247 GLY A C 1
ATOM 1843 O O . GLY A 1 247 ? 1.933 15.264 -9.062 1.00 88.94 247 GLY A O 1
ATOM 1844 N N . THR A 1 248 ? 3.540 13.691 -8.990 1.00 92.75 248 THR A N 1
ATOM 1845 C CA . THR A 1 248 ? 3.526 13.418 -10.434 1.00 92.75 248 THR A CA 1
ATOM 1846 C C . THR A 1 248 ? 2.201 12.800 -10.877 1.00 92.75 248 THR A C 1
ATOM 1848 O O . THR A 1 248 ? 1.657 13.229 -11.893 1.00 92.75 248 THR A O 1
ATOM 1851 N N . ILE A 1 249 ? 1.645 11.857 -10.107 1.00 94.38 249 ILE A N 1
ATOM 1852 C CA . ILE A 1 249 ? 0.333 11.250 -10.395 1.00 94.38 249 ILE A CA 1
ATOM 1853 C C . ILE A 1 249 ? -0.757 12.325 -10.447 1.00 94.38 249 ILE A C 1
ATOM 1855 O O . ILE A 1 249 ? -1.482 12.433 -11.437 1.00 94.38 249 ILE A O 1
ATOM 1859 N N . VAL A 1 250 ? -0.859 13.148 -9.398 1.00 92.81 250 VAL A N 1
ATOM 1860 C CA . VAL A 1 250 ? -1.865 14.216 -9.321 1.00 92.81 250 VAL A CA 1
ATOM 1861 C C . VAL A 1 250 ? -1.688 15.199 -10.474 1.00 92.81 250 VAL A C 1
ATOM 1863 O O . VAL A 1 250 ? -2.667 15.519 -11.145 1.00 92.81 250 VAL A O 1
ATOM 1866 N N . GLY A 1 251 ? -0.459 15.631 -10.768 1.00 92.69 251 GLY A N 1
ATOM 1867 C CA . GLY A 1 25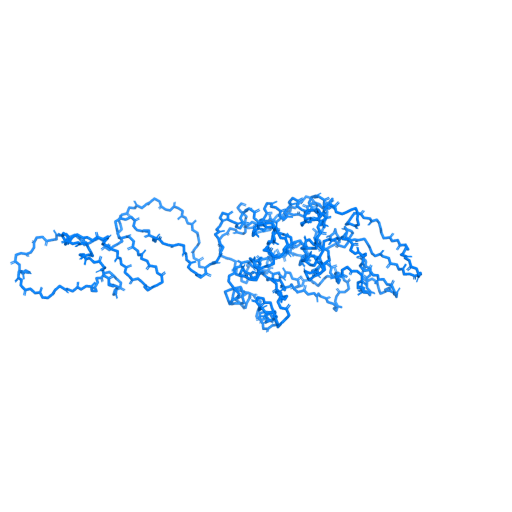1 ? -0.178 16.530 -11.890 1.00 92.69 251 GLY A CA 1
ATOM 1868 C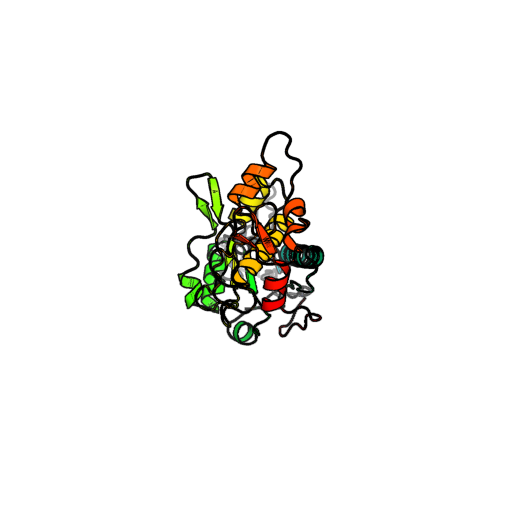 C . GLY A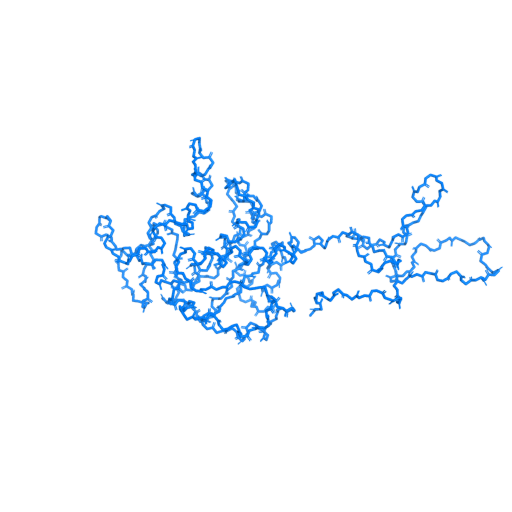 1 251 ? -0.611 15.957 -13.244 1.00 92.69 251 GLY A C 1
ATOM 1869 O O . GLY A 1 251 ? -1.279 16.640 -14.019 1.00 92.69 251 GLY A O 1
ATOM 1870 N N . ARG A 1 252 ? -0.302 14.685 -13.520 1.00 94.38 252 ARG A N 1
ATOM 1871 C CA . ARG A 1 252 ? -0.637 14.037 -14.798 1.00 94.38 252 ARG A CA 1
ATOM 1872 C C . ARG A 1 252 ? -2.127 13.752 -14.953 1.00 94.38 252 ARG A C 1
ATOM 1874 O O . ARG A 1 252 ? -2.670 13.987 -16.028 1.00 94.38 252 ARG A O 1
ATOM 1881 N N . ILE A 1 253 ? -2.811 13.297 -13.904 1.00 95.19 253 ILE A N 1
ATOM 1882 C CA . ILE A 1 253 ? -4.257 13.015 -13.956 1.00 95.19 253 ILE A CA 1
ATOM 1883 C C . ILE A 1 253 ? -5.083 14.313 -14.000 1.00 95.19 253 ILE A C 1
ATOM 1885 O O . ILE A 1 253 ? -6.125 14.395 -14.665 1.00 95.19 253 ILE A O 1
ATOM 1889 N N . SER A 1 254 ? -4.642 15.354 -13.291 1.00 91.62 254 SER A N 1
ATOM 1890 C CA . SER A 1 254 ? -5.341 16.643 -13.272 1.00 91.62 254 SER A CA 1
ATOM 1891 C C . SER A 1 254 ? -5.106 17.486 -14.530 1.00 91.62 254 SER A C 1
ATOM 1893 O O . SER A 1 254 ? -5.912 18.381 -14.794 1.00 91.62 254 SER A O 1
ATOM 1895 N N . ALA A 1 255 ? -4.085 17.173 -15.338 1.00 93.12 255 ALA A N 1
ATOM 1896 C CA . ALA A 1 255 ? -3.764 17.904 -16.560 1.00 93.12 255 ALA A CA 1
ATOM 1897 C C . ALA A 1 255 ? -4.951 17.982 -17.550 1.00 93.12 255 ALA A C 1
ATOM 1899 O O . ALA A 1 255 ? -5.742 17.034 -17.667 1.00 93.12 255 ALA A O 1
ATOM 1900 N N . PRO A 1 256 ? -5.086 19.093 -18.304 1.00 92.69 256 PRO A N 1
ATOM 1901 C CA . PRO A 1 256 ? -6.135 19.239 -19.307 1.00 92.69 256 PRO A CA 1
ATOM 1902 C C . PRO A 1 256 ? -6.113 18.090 -20.321 1.00 92.69 256 PRO A C 1
ATOM 1904 O O . PRO A 1 256 ? -5.061 17.759 -20.861 1.00 92.69 256 PRO A O 1
ATOM 1907 N N . ARG A 1 257 ? -7.287 17.510 -20.609 1.00 91.00 257 ARG A N 1
ATOM 1908 C CA . ARG A 1 257 ? -7.475 16.375 -21.541 1.00 91.00 257 ARG A CA 1
ATOM 1909 C C . ARG A 1 257 ? -6.760 15.073 -21.146 1.00 91.00 257 ARG A C 1
ATOM 1911 O O . ARG A 1 257 ? -6.744 14.145 -21.949 1.00 91.00 257 ARG A O 1
ATOM 1918 N N . SER A 1 258 ? -6.205 14.979 -19.937 1.00 93.44 258 SER A N 1
ATOM 1919 C CA . SER A 1 258 ? -5.649 13.721 -19.442 1.00 93.44 258 SER A CA 1
ATOM 1920 C C . SER A 1 258 ? -6.738 12.660 -19.300 1.00 93.44 258 SER A C 1
ATOM 1922 O O . SER A 1 258 ? -7.819 12.931 -18.770 1.00 93.44 258 SER A O 1
ATOM 1924 N N . THR A 1 259 ? -6.430 11.454 -19.766 1.00 94.19 259 THR A N 1
ATOM 1925 C CA . THR A 1 259 ? -7.251 10.248 -19.598 1.00 94.19 259 THR A CA 1
ATOM 1926 C C . THR A 1 259 ? -6.636 9.279 -18.589 1.00 94.19 259 THR A C 1
ATOM 1928 O O . THR A 1 259 ? -7.117 8.156 -18.453 1.00 94.19 259 THR A O 1
ATOM 1931 N N . GLU A 1 260 ? -5.545 9.672 -17.924 1.00 96.38 260 GLU A N 1
ATOM 1932 C CA . GLU A 1 260 ? -4.899 8.833 -16.921 1.00 96.38 260 GLU A CA 1
ATOM 1933 C C . GLU A 1 260 ? -5.774 8.717 -15.670 1.00 96.38 260 GLU A C 1
ATOM 1935 O O . GLU A 1 260 ? -6.420 9.674 -15.238 1.00 96.38 260 GLU A O 1
ATOM 1940 N N . THR A 1 261 ? -5.754 7.536 -15.064 1.00 96.94 261 THR A N 1
ATOM 1941 C CA . THR A 1 261 ? -6.359 7.243 -13.761 1.00 96.94 261 THR A CA 1
ATOM 1942 C C . THR A 1 261 ? -5.348 6.476 -12.909 1.00 96.94 261 THR A C 1
ATOM 1944 O O . THR A 1 261 ? -4.304 6.061 -13.413 1.00 96.94 261 THR A O 1
ATOM 1947 N N . LEU A 1 262 ? -5.641 6.220 -11.629 1.00 97.12 262 LEU A N 1
ATOM 1948 C CA . LEU A 1 262 ? -4.784 5.345 -10.811 1.00 97.12 262 LEU A CA 1
ATOM 1949 C C . LEU A 1 262 ? -4.606 3.944 -11.428 1.00 97.12 262 LEU A C 1
ATOM 1951 O O . LEU A 1 262 ? -3.532 3.353 -11.312 1.00 97.12 262 LEU A O 1
ATOM 1955 N N . ASP A 1 263 ? -5.606 3.442 -12.160 1.00 97.06 263 ASP A N 1
ATOM 1956 C CA . ASP A 1 263 ? -5.504 2.156 -12.852 1.00 97.06 263 ASP A CA 1
ATOM 1957 C C . ASP A 1 263 ? -4.474 2.199 -13.994 1.00 97.06 263 ASP A C 1
ATOM 1959 O O . ASP A 1 263 ? -3.874 1.167 -14.290 1.00 97.06 263 ASP A O 1
ATOM 1963 N N . THR A 1 264 ? -4.192 3.361 -14.599 1.00 98.06 264 THR A N 1
ATOM 1964 C CA . THR A 1 264 ? -3.100 3.516 -15.581 1.00 98.06 264 THR A CA 1
ATOM 1965 C C . THR A 1 264 ? -1.740 3.172 -14.968 1.00 98.06 264 THR A C 1
ATOM 1967 O O . THR A 1 264 ? -0.907 2.544 -15.617 1.00 98.06 264 THR A O 1
ATOM 1970 N N . TYR A 1 265 ? -1.519 3.542 -13.705 1.00 98.38 265 TYR A N 1
ATOM 1971 C CA . TYR A 1 265 ? -0.262 3.299 -12.994 1.00 98.38 265 TYR A CA 1
ATOM 1972 C C . TYR A 1 265 ? -0.144 1.851 -12.518 1.00 98.38 265 TYR A C 1
ATOM 1974 O O . TYR A 1 265 ? 0.945 1.288 -12.578 1.00 98.38 265 TYR A O 1
ATOM 1982 N N . ILE A 1 266 ? -1.252 1.233 -12.091 1.00 98.25 266 ILE A N 1
ATOM 1983 C CA . ILE A 1 266 ? -1.297 -0.179 -11.674 1.00 98.25 266 ILE A CA 1
ATOM 1984 C C . ILE A 1 266 ? -1.174 -1.136 -12.865 1.00 98.25 266 ILE A C 1
ATOM 1986 O O . ILE A 1 266 ? -0.432 -2.113 -12.794 1.00 98.25 266 ILE A O 1
ATOM 1990 N N . ASN A 1 267 ? -1.855 -0.852 -13.975 1.00 97.62 267 ASN A N 1
ATOM 1991 C CA . ASN A 1 267 ? -1.840 -1.702 -15.171 1.00 97.62 267 ASN A CA 1
ATOM 1992 C C . ASN A 1 267 ? -0.709 -1.347 -16.146 1.00 97.62 267 ASN A C 1
ATOM 1994 O O . ASN A 1 267 ? -0.688 -1.835 -17.275 1.00 97.62 267 ASN A O 1
ATOM 1998 N N . SER A 1 268 ? 0.225 -0.484 -15.738 1.00 97.69 268 SER A N 1
ATOM 1999 C CA . SER A 1 268 ? 1.364 -0.140 -16.578 1.00 97.69 268 SER A CA 1
ATOM 2000 C C . SER A 1 268 ? 2.205 -1.386 -16.884 1.00 97.69 268 SER A C 1
ATOM 2002 O O . SER A 1 268 ? 2.592 -2.096 -15.949 1.00 97.69 268 SER A O 1
ATOM 2004 N N . PRO A 1 269 ? 2.579 -1.633 -18.156 1.00 96.12 269 PRO A N 1
ATOM 2005 C CA . PRO A 1 269 ? 3.452 -2.752 -18.519 1.00 96.12 269 PRO A CA 1
ATOM 2006 C C . PRO A 1 269 ? 4.838 -2.652 -17.863 1.00 96.12 269 PRO A C 1
ATOM 2008 O O . PRO A 1 269 ? 5.538 -3.655 -17.732 1.00 96.12 269 PRO A O 1
ATOM 2011 N N . ILE A 1 270 ? 5.214 -1.455 -17.399 1.00 95.56 270 ILE A N 1
ATOM 2012 C CA . ILE A 1 270 ? 6.449 -1.201 -16.655 1.00 95.56 270 ILE A CA 1
ATOM 2013 C C . ILE A 1 270 ? 6.474 -1.974 -15.329 1.00 95.56 270 ILE A C 1
ATOM 2015 O O . ILE A 1 270 ? 7.540 -2.405 -14.894 1.00 95.56 270 ILE A O 1
ATOM 2019 N N . ASN A 1 271 ? 5.319 -2.217 -14.698 1.00 97.38 271 ASN A N 1
ATOM 2020 C CA . ASN A 1 271 ? 5.269 -2.981 -13.447 1.00 97.38 271 ASN A CA 1
ATOM 2021 C C . ASN A 1 271 ? 5.728 -4.434 -13.641 1.00 97.38 271 ASN A C 1
ATOM 2023 O O . ASN A 1 271 ? 6.297 -5.018 -12.723 1.00 97.38 271 ASN A O 1
ATOM 2027 N N . THR A 1 272 ? 5.520 -5.001 -14.833 1.00 95.31 272 THR A N 1
ATOM 2028 C CA . THR A 1 272 ? 5.824 -6.403 -15.168 1.00 95.31 272 THR A CA 1
ATOM 2029 C C . THR A 1 272 ? 7.036 -6.561 -16.084 1.00 95.31 272 THR A C 1
ATOM 2031 O O . THR A 1 272 ? 7.319 -7.664 -16.547 1.00 95.31 272 THR A O 1
ATOM 2034 N N . GLN A 1 273 ? 7.743 -5.475 -16.401 1.00 92.25 273 GLN A N 1
ATOM 2035 C CA . GLN A 1 273 ? 8.894 -5.554 -17.292 1.00 92.25 273 GLN A CA 1
ATOM 2036 C C . GLN A 1 273 ? 10.066 -6.294 -16.612 1.00 92.25 273 GLN A C 1
ATOM 2038 O O . GLN A 1 273 ? 10.263 -6.162 -15.394 1.00 92.25 273 GLN A O 1
ATOM 2043 N N . PRO A 1 274 ? 10.876 -7.056 -17.368 1.00 91.31 274 PRO A N 1
ATOM 2044 C CA . PRO A 1 274 ? 12.097 -7.644 -16.834 1.00 91.31 274 PRO A CA 1
ATOM 2045 C C . PRO A 1 274 ? 13.128 -6.556 -16.508 1.00 91.31 274 PRO A C 1
ATOM 2047 O O . PRO A 1 274 ? 13.076 -5.443 -17.038 1.00 91.31 274 PRO A O 1
ATOM 2050 N N . ALA A 1 275 ? 14.102 -6.891 -15.660 1.00 88.56 275 ALA A N 1
ATOM 2051 C CA . ALA A 1 275 ? 15.254 -6.025 -15.450 1.00 88.56 275 ALA A CA 1
ATOM 2052 C C . ALA A 1 275 ? 16.022 -5.891 -16.775 1.00 88.56 275 ALA A C 1
ATOM 2054 O O . ALA A 1 275 ? 16.154 -6.861 -17.526 1.00 88.56 275 ALA A O 1
ATOM 2055 N N . GLY A 1 276 ? 16.516 -4.697 -17.086 1.00 85.31 276 GLY A N 1
ATOM 2056 C CA . GLY A 1 276 ? 17.069 -4.441 -18.414 1.00 85.31 276 GLY A CA 1
ATOM 2057 C C . GLY A 1 276 ? 17.829 -3.131 -18.530 1.00 85.31 276 GLY A C 1
ATOM 2058 O O . GLY A 1 276 ? 17.877 -2.333 -17.599 1.00 85.31 276 GLY A O 1
ATOM 2059 N N . LYS A 1 277 ? 18.449 -2.907 -19.691 1.00 78.12 277 LYS A N 1
ATOM 2060 C CA . LYS A 1 277 ? 19.150 -1.651 -19.982 1.00 78.12 277 LYS A CA 1
ATOM 2061 C C . LYS A 1 277 ? 18.132 -0.539 -20.235 1.00 78.12 277 LYS A C 1
ATOM 2063 O O . LYS A 1 277 ? 17.283 -0.664 -21.113 1.00 78.12 277 LYS A O 1
ATOM 2068 N N . GLY A 1 278 ? 18.229 0.531 -19.457 1.00 70.31 278 GLY A N 1
ATOM 2069 C CA . GLY A 1 278 ? 17.525 1.783 -19.689 1.00 70.31 278 GLY A CA 1
ATOM 2070 C C . GLY A 1 278 ? 18.235 2.655 -20.728 1.00 70.31 278 GLY A C 1
ATOM 2071 O O . GLY A 1 278 ? 19.227 2.270 -21.352 1.00 70.31 278 GLY A O 1
ATOM 2072 N N . THR A 1 279 ? 17.728 3.870 -20.914 1.00 66.25 279 THR A N 1
ATOM 2073 C CA . THR A 1 279 ? 18.361 4.899 -21.750 1.00 66.25 279 THR A CA 1
ATOM 2074 C C . THR A 1 279 ? 19.647 5.426 -21.098 1.00 66.25 279 THR A C 1
ATOM 2076 O O . THR A 1 279 ? 19.743 5.487 -19.875 1.00 66.25 279 THR A O 1
ATOM 2079 N N . TYR A 1 280 ? 20.640 5.832 -21.897 1.00 68.38 280 TYR A N 1
ATOM 2080 C CA . TYR A 1 280 ? 21.901 6.433 -21.416 1.00 68.38 280 TYR A CA 1
ATOM 2081 C C . TYR A 1 280 ? 22.741 5.551 -20.467 1.00 68.38 280 T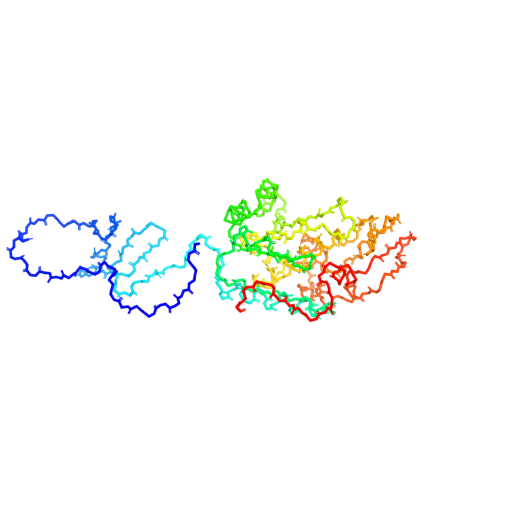YR A C 1
ATOM 2083 O O . TYR A 1 280 ? 23.261 6.028 -19.462 1.00 68.38 280 TYR A O 1
ATOM 2091 N N . ASN A 1 281 ? 22.909 4.261 -20.790 1.00 68.69 281 ASN A N 1
ATOM 2092 C CA . ASN A 1 281 ? 23.737 3.313 -20.019 1.00 68.69 281 ASN A CA 1
ATOM 2093 C C . ASN A 1 281 ? 23.297 3.141 -18.544 1.00 68.69 281 ASN A C 1
ATOM 2095 O O . ASN A 1 281 ? 24.105 2.803 -17.676 1.00 68.69 281 ASN A O 1
ATOM 2099 N N . THR A 1 282 ? 22.016 3.388 -18.266 1.00 78.56 282 THR A N 1
ATOM 2100 C CA . THR A 1 282 ? 21.365 3.060 -16.992 1.00 78.56 282 THR A CA 1
ATOM 2101 C C . THR A 1 282 ? 20.818 1.634 -17.031 1.00 78.56 282 THR A C 1
ATOM 2103 O O . THR A 1 282 ? 20.589 1.074 -18.106 1.00 78.56 282 THR A O 1
ATOM 2106 N N . TYR A 1 283 ? 20.608 1.031 -15.864 1.00 86.19 283 TYR A N 1
ATOM 2107 C CA . TYR A 1 283 ? 19.918 -0.249 -15.723 1.00 86.19 283 TYR A CA 1
ATOM 2108 C C . TYR A 1 283 ? 18.619 -0.023 -14.966 1.00 86.19 283 TYR A C 1
ATOM 2110 O O . TYR A 1 283 ? 18.606 0.668 -13.956 1.00 86.19 283 TYR A O 1
ATOM 2118 N N . ASN A 1 284 ? 17.534 -0.610 -15.443 1.00 90.50 284 ASN A N 1
ATOM 2119 C CA . ASN A 1 284 ? 16.250 -0.602 -14.768 1.00 90.50 284 ASN A CA 1
ATOM 2120 C C . ASN A 1 284 ? 16.063 -1.923 -14.023 1.00 90.50 284 ASN A C 1
ATOM 2122 O O . ASN A 1 284 ? 16.280 -2.995 -14.599 1.00 90.50 284 ASN A O 1
ATOM 2126 N N . LEU A 1 285 ? 15.622 -1.848 -12.766 1.00 92.69 285 LEU A N 1
ATOM 2127 C CA . LEU A 1 285 ? 15.160 -3.029 -12.035 1.00 92.69 285 LEU A CA 1
ATOM 2128 C C . LEU A 1 285 ? 13.803 -3.520 -12.561 1.00 92.69 285 LEU A C 1
ATOM 2130 O O . LEU A 1 285 ? 13.097 -2.810 -13.281 1.00 92.69 285 LEU A O 1
ATOM 2134 N N . SER A 1 286 ? 13.433 -4.743 -12.180 1.00 94.06 286 SER A N 1
ATOM 2135 C CA . SER A 1 286 ? 12.076 -5.257 -12.375 1.00 94.06 286 SER A CA 1
ATOM 2136 C C . SER A 1 286 ? 11.265 -5.036 -11.105 1.00 94.06 286 SER A C 1
ATOM 2138 O O . SER A 1 286 ? 11.556 -5.650 -10.081 1.00 94.06 286 SER A O 1
ATOM 2140 N N . ILE A 1 287 ? 10.238 -4.187 -11.182 1.00 95.38 287 ILE A N 1
ATOM 2141 C CA . ILE A 1 287 ? 9.335 -3.888 -10.058 1.00 95.38 287 ILE A CA 1
ATOM 2142 C C . ILE A 1 287 ? 8.689 -5.180 -9.543 1.00 95.38 287 ILE A C 1
ATOM 2144 O O . ILE A 1 287 ? 8.736 -5.476 -8.350 1.00 95.38 287 ILE A O 1
ATOM 2148 N N . GLN A 1 288 ? 8.149 -5.992 -10.455 1.00 95.44 288 GLN A N 1
ATOM 2149 C CA . GLN A 1 288 ? 7.567 -7.289 -10.128 1.00 95.44 288 GLN A CA 1
ATOM 2150 C C . GLN A 1 288 ? 8.562 -8.204 -9.398 1.00 95.44 288 GLN A C 1
ATOM 2152 O O . GLN A 1 288 ? 8.190 -8.816 -8.399 1.00 95.44 288 GLN A O 1
ATOM 2157 N N . ALA A 1 289 ? 9.817 -8.287 -9.850 1.00 93.56 289 ALA A N 1
ATOM 2158 C CA . ALA A 1 289 ? 10.811 -9.138 -9.197 1.00 93.56 289 ALA A CA 1
ATOM 2159 C C . ALA A 1 289 ? 11.134 -8.669 -7.768 1.00 93.56 289 ALA A C 1
ATOM 2161 O O . ALA A 1 289 ? 11.265 -9.512 -6.885 1.00 93.56 289 ALA A O 1
ATOM 2162 N N . MET A 1 290 ? 11.197 -7.353 -7.521 1.00 91.25 290 MET A N 1
ATOM 2163 C CA . MET A 1 290 ? 11.399 -6.805 -6.169 1.00 91.25 290 MET A CA 1
ATOM 2164 C C . MET A 1 290 ? 10.251 -7.203 -5.231 1.00 91.25 290 MET A C 1
ATOM 2166 O O . MET A 1 290 ? 10.498 -7.709 -4.137 1.00 91.25 290 MET A O 1
ATOM 2170 N N . TYR A 1 291 ? 8.996 -7.071 -5.681 1.00 92.56 291 TYR A N 1
ATOM 2171 C CA . TYR A 1 291 ? 7.840 -7.531 -4.904 1.00 92.56 291 TYR A CA 1
ATOM 2172 C C . TYR A 1 291 ? 7.869 -9.041 -4.651 1.00 92.56 291 TYR A C 1
ATOM 2174 O O . TYR A 1 291 ? 7.618 -9.472 -3.529 1.00 92.56 291 TYR A O 1
ATOM 2182 N N . MET A 1 292 ? 8.165 -9.854 -5.673 1.00 90.94 292 MET A N 1
ATOM 2183 C CA . MET A 1 292 ? 8.238 -11.314 -5.523 1.00 90.94 292 MET A CA 1
ATOM 2184 C C . MET A 1 292 ? 9.359 -11.739 -4.577 1.00 90.94 292 MET A C 1
ATOM 2186 O O . MET A 1 292 ? 9.201 -12.721 -3.859 1.00 90.94 292 MET A O 1
ATOM 2190 N N . HIS A 1 293 ? 10.478 -11.015 -4.566 1.00 88.19 293 HIS A N 1
ATOM 2191 C CA . HIS A 1 293 ? 11.553 -11.245 -3.612 1.00 88.19 293 HIS A CA 1
ATOM 2192 C C . HIS A 1 293 ? 11.096 -10.926 -2.184 1.00 88.19 293 HIS A C 1
ATOM 2194 O O . HIS A 1 293 ? 11.307 -11.728 -1.277 1.00 88.19 293 HIS A O 1
ATOM 2200 N N . ARG A 1 294 ? 10.422 -9.786 -1.987 1.00 86.25 294 ARG A N 1
ATOM 2201 C CA . ARG A 1 294 ? 9.994 -9.329 -0.661 1.00 86.25 294 ARG A CA 1
ATOM 2202 C C . ARG A 1 294 ? 8.831 -10.129 -0.076 1.00 86.25 294 ARG A C 1
ATOM 2204 O O . ARG A 1 294 ? 8.884 -10.519 1.081 1.00 86.25 294 ARG A O 1
ATOM 2211 N N . PHE A 1 295 ? 7.778 -10.357 -0.853 1.00 86.69 295 PHE A N 1
ATOM 2212 C CA . PHE A 1 295 ? 6.520 -10.955 -0.381 1.00 86.69 295 PHE A CA 1
ATOM 2213 C C . PHE A 1 295 ? 6.323 -12.401 -0.852 1.00 86.69 295 PHE A C 1
ATOM 2215 O O . PHE A 1 295 ? 5.293 -13.017 -0.580 1.00 86.69 295 PHE A O 1
ATOM 2222 N N . GLY A 1 296 ? 7.291 -12.952 -1.586 1.00 84.38 296 GLY A N 1
ATOM 2223 C CA . GLY A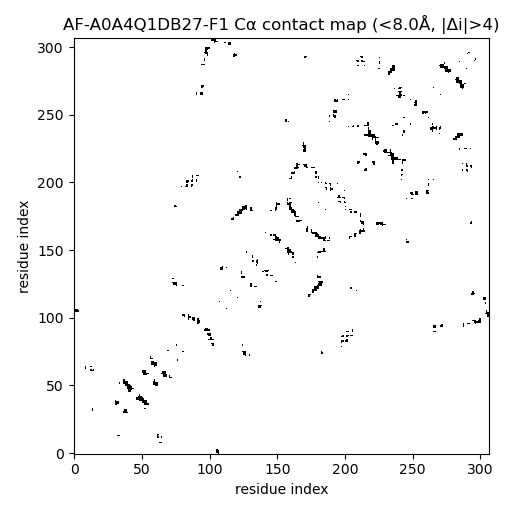 1 296 ? 7.160 -14.250 -2.233 1.00 84.38 296 GLY A CA 1
ATOM 2224 C C . GLY A 1 296 ? 6.212 -14.233 -3.438 1.00 84.38 296 GLY A C 1
ATOM 2225 O O . GLY A 1 296 ? 5.526 -13.258 -3.743 1.00 84.38 296 GLY A O 1
ATOM 2226 N N . ASN A 1 297 ? 6.158 -15.366 -4.142 1.00 81.56 297 ASN A N 1
ATOM 2227 C CA . ASN A 1 297 ? 5.189 -15.609 -5.222 1.00 81.56 297 ASN A CA 1
ATOM 2228 C C . ASN A 1 297 ? 4.506 -16.989 -5.115 1.00 81.56 297 ASN A C 1
ATOM 2230 O O . ASN A 1 297 ? 3.975 -17.547 -6.085 1.00 81.56 297 ASN A O 1
ATOM 2234 N N . ALA A 1 298 ? 4.546 -17.569 -3.916 1.00 80.31 298 ALA A N 1
ATOM 2235 C CA . ALA A 1 298 ? 3.744 -18.729 -3.555 1.00 80.31 298 ALA A CA 1
ATOM 2236 C C . ALA A 1 298 ? 2.298 -18.299 -3.256 1.00 80.31 298 ALA A C 1
ATOM 2238 O O . ALA A 1 298 ? 1.981 -17.111 -3.202 1.00 80.31 298 ALA A O 1
ATOM 2239 N N . ASN A 1 299 ? 1.398 -19.266 -3.088 1.00 79.25 299 ASN A N 1
ATOM 2240 C CA . ASN A 1 299 ? 0.054 -18.946 -2.613 1.00 79.25 299 ASN A CA 1
ATOM 2241 C C . ASN A 1 299 ? 0.162 -18.387 -1.180 1.00 79.25 299 ASN A C 1
ATOM 2243 O O . ASN A 1 299 ? 0.794 -19.049 -0.353 1.00 79.25 299 ASN A O 1
ATOM 2247 N N . PRO A 1 300 ? -0.423 -17.210 -0.878 1.00 80.25 300 PRO A N 1
ATOM 2248 C CA . PRO A 1 300 ? -0.319 -16.611 0.449 1.00 80.25 300 PRO A CA 1
ATOM 2249 C C . PRO A 1 300 ? -0.832 -17.549 1.541 1.00 80.25 300 PRO A C 1
ATOM 2251 O O . PRO A 1 300 ? -1.904 -18.143 1.403 1.00 80.25 300 PRO A O 1
ATOM 2254 N N . ASN A 1 301 ? -0.079 -17.652 2.635 1.00 78.00 301 ASN A N 1
ATOM 2255 C CA . ASN A 1 301 ? -0.446 -18.439 3.807 1.00 78.00 301 ASN A CA 1
ATOM 2256 C C . ASN A 1 301 ? -0.470 -17.528 5.046 1.00 78.00 301 ASN A C 1
ATOM 2258 O O . ASN A 1 301 ? 0.563 -17.380 5.700 1.00 78.00 301 ASN A O 1
ATOM 2262 N N . PRO A 1 302 ? -1.616 -16.893 5.351 1.00 75.94 302 PRO A N 1
ATOM 2263 C CA . PRO A 1 302 ? -1.704 -15.916 6.428 1.00 75.94 302 PRO A CA 1
ATOM 2264 C C . PRO A 1 302 ? -1.377 -16.569 7.776 1.00 75.94 302 PRO A C 1
ATOM 2266 O O . PRO A 1 302 ? -2.046 -17.510 8.201 1.00 75.94 302 PRO A O 1
ATOM 2269 N N . LYS A 1 303 ? -0.362 -16.046 8.472 1.00 75.62 303 LYS A N 1
ATOM 2270 C CA . LYS A 1 303 ? 0.017 -16.492 9.828 1.00 75.62 303 LYS A CA 1
ATOM 2271 C C . LYS A 1 303 ? -0.918 -15.971 10.910 1.00 75.62 303 LYS A C 1
ATOM 2273 O O . LYS A 1 303 ? -0.992 -16.523 12.009 1.00 75.62 303 LYS A O 1
ATOM 2278 N N . LEU A 1 304 ? -1.626 -14.895 10.593 1.00 78.62 304 LEU A N 1
ATOM 2279 C CA . LEU A 1 304 ? -2.516 -14.198 11.498 1.00 78.62 304 LEU A CA 1
ATOM 2280 C C . LEU A 1 304 ? -3.989 -14.468 11.167 1.00 78.62 304 LEU A C 1
ATOM 2282 O O . LEU A 1 304 ? -4.328 -14.717 10.010 1.00 78.62 304 LEU A O 1
ATOM 2286 N N . PRO A 1 305 ? -4.892 -14.376 12.161 1.00 71.75 305 PRO A N 1
ATOM 2287 C CA . PRO A 1 305 ? -6.327 -14.422 11.917 1.00 71.75 305 PRO A CA 1
ATOM 2288 C C . PRO A 1 305 ? -6.767 -13.316 10.948 1.00 71.75 305 PRO A C 1
ATOM 2290 O O . PRO A 1 305 ? -6.537 -12.131 11.197 1.00 71.75 305 PRO A O 1
ATOM 2293 N N . ILE A 1 306 ? -7.442 -13.706 9.870 1.00 82.25 306 ILE A N 1
ATOM 2294 C CA . ILE A 1 306 ? -7.966 -12.800 8.841 1.00 82.25 306 ILE A CA 1
ATOM 2295 C C . ILE A 1 306 ? -9.490 -12.899 8.735 1.00 82.25 306 ILE A C 1
ATOM 2297 O O . ILE A 1 306 ? -10.087 -13.902 9.137 1.00 82.25 306 ILE A O 1
ATOM 2301 N N . GLU A 1 307 ? -10.110 -11.840 8.216 1.00 66.50 307 GLU A N 1
ATOM 2302 C CA . GLU A 1 307 ? -11.530 -11.798 7.828 1.00 66.50 307 GLU A CA 1
ATOM 2303 C C . GLU A 1 307 ? -11.743 -11.899 6.318 1.00 66.50 307 GLU A C 1
ATOM 2305 O O . GLU A 1 307 ? -10.871 -11.425 5.548 1.00 66.50 307 GLU A O 1
#

Radius of gyration: 24.61 Å; Cα contacts (8 Å, |Δi|>4): 567; chains: 1; bounding box: 71×43×68 Å